Protein AF-A0A2V2EGH8-F1 (afdb_monomer_lite)

Secondary structure (DSSP, 8-state):
----HHHHHHHHHHS--TTHHHHHHHTTS-SSHHHHHHHHHHHHHHT-TT---HHHHHHHHHTTEE---SSSSEEETTS-EEEEEEESSTT--EE-SSPPP--TTEEEEEEEE-SSSEEEEEEEEHHHHTTT--SSEE--HHHHHHHHH-----SSEEEEEEEEHHHHHHS-HHHHHHHHHHHHTTSS-EEEEEE-TTS-EEEEEEEEE-

Sequence (210 aa):
MKTNVVKALIKMVCMSGIKVNEMYNQNGRAQTVNDAVFEYIKDCFCDTIRERSDERRATKISANLENFGVNPLFKIQDGDEVYVNIINSREENVCLAEPVKASDNALYITVSINDIGISGIYIIYGSDYSLYESGTDIKNPKMAIKEITDFNAGGKYEVIALINDEKYSAFHMQNRLEAETLAQMGRGLKLETVTLKNGKTAKLYTADIG

Radius of gyration: 15.89 Å; chains: 1; bounding box: 39×36×41 Å

pLDDT: mean 92.39, std 6.22, range [54.84, 98.38]

Structure (mmCIF, N/CA/C/O backbone):
data_AF-A0A2V2EGH8-F1
#
_entry.id   AF-A0A2V2EGH8-F1
#
loop_
_atom_site.group_PDB
_atom_site.id
_atom_site.type_symbol
_atom_site.label_atom_id
_atom_site.label_alt_id
_atom_site.label_comp_id
_atom_site.label_asym_id
_atom_site.label_entity_id
_atom_site.label_seq_id
_atom_site.pdbx_PDB_ins_code
_atom_site.Cartn_x
_atom_site.Cartn_y
_atom_site.Cartn_z
_atom_site.occupancy
_atom_site.B_iso_or_equiv
_atom_site.auth_seq_id
_atom_site.auth_comp_id
_atom_site.auth_asym_id
_atom_site.auth_atom_id
_atom_site.pdbx_PDB_model_num
ATOM 1 N N . MET A 1 1 ? -7.099 14.820 -7.895 1.00 54.84 1 MET A N 1
ATOM 2 C CA . MET A 1 1 ? -5.812 14.117 -7.696 1.00 54.84 1 MET A CA 1
ATOM 3 C C . MET A 1 1 ? -5.684 13.013 -8.745 1.00 54.84 1 MET A C 1
ATOM 5 O O . MET A 1 1 ? -6.653 12.285 -8.936 1.00 54.84 1 MET A O 1
ATOM 9 N N . LYS A 1 2 ? -4.564 12.930 -9.482 1.00 66.06 2 LYS A N 1
ATOM 10 C CA . LYS A 1 2 ? -4.366 11.939 -10.571 1.00 66.06 2 LYS A CA 1
ATOM 11 C C . LYS A 1 2 ? -4.138 10.511 -10.048 1.00 66.06 2 LYS A C 1
ATOM 13 O O . LYS A 1 2 ? -4.542 9.539 -10.699 1.00 66.06 2 LYS A O 1
ATOM 18 N N . THR A 1 3 ? -3.554 10.402 -8.858 1.00 77.00 3 THR A N 1
ATOM 19 C CA . THR A 1 3 ? -3.455 9.171 -8.074 1.00 77.00 3 THR A CA 1
ATOM 20 C C . THR A 1 3 ? -4.049 9.354 -6.681 1.00 77.00 3 THR A C 1
ATOM 22 O O . THR A 1 3 ? -4.230 10.483 -6.239 1.00 77.00 3 THR A O 1
ATOM 25 N N . ASN A 1 4 ? -4.405 8.255 -6.019 1.00 86.25 4 ASN A N 1
ATOM 26 C CA . ASN A 1 4 ? -4.742 8.185 -4.599 1.00 86.25 4 ASN A CA 1
ATOM 27 C C . ASN A 1 4 ? -4.622 6.737 -4.105 1.00 86.25 4 ASN A C 1
ATOM 29 O O . ASN A 1 4 ? -4.408 5.815 -4.895 1.00 86.25 4 ASN A O 1
ATOM 33 N N . VAL A 1 5 ? -4.813 6.542 -2.801 1.00 94.88 5 VAL A N 1
ATOM 34 C CA . VAL A 1 5 ? -4.692 5.231 -2.150 1.00 94.88 5 VAL A CA 1
ATOM 35 C C . VAL A 1 5 ? -5.655 4.193 -2.731 1.00 94.88 5 VAL A C 1
ATOM 37 O O . VAL A 1 5 ? -5.240 3.068 -2.988 1.00 94.88 5 VAL A O 1
ATOM 40 N N . VAL A 1 6 ? -6.906 4.558 -3.035 1.00 95.19 6 VAL A N 1
ATOM 41 C CA . VAL A 1 6 ? -7.886 3.615 -3.615 1.00 95.19 6 VAL A CA 1
ATOM 42 C C . VAL A 1 6 ? -7.440 3.109 -4.986 1.00 95.19 6 VAL A C 1
ATOM 44 O O . VAL A 1 6 ? -7.528 1.916 -5.267 1.00 95.19 6 VAL A O 1
ATOM 47 N N . LYS A 1 7 ? -6.908 3.991 -5.837 1.00 93.94 7 LYS A N 1
ATOM 48 C CA . LYS A 1 7 ? -6.389 3.591 -7.149 1.00 93.94 7 LYS A CA 1
ATOM 49 C C . LYS A 1 7 ? -5.186 2.658 -7.009 1.00 93.94 7 LYS A C 1
ATOM 51 O O . LYS A 1 7 ? -5.122 1.659 -7.719 1.00 93.94 7 LYS A O 1
ATOM 56 N N . ALA A 1 8 ? -4.274 2.948 -6.081 1.00 96.56 8 ALA A N 1
ATOM 57 C CA . ALA A 1 8 ? -3.136 2.077 -5.797 1.00 96.56 8 ALA A CA 1
ATOM 58 C C . ALA A 1 8 ? -3.585 0.700 -5.277 1.00 96.56 8 ALA A C 1
ATOM 60 O O . ALA A 1 8 ? -3.087 -0.317 -5.754 1.00 96.56 8 ALA A O 1
ATOM 61 N N . LEU A 1 9 ? -4.578 0.654 -4.382 1.00 95.75 9 LEU A N 1
ATOM 62 C CA . LEU A 1 9 ? -5.170 -0.587 -3.874 1.00 95.75 9 LEU A CA 1
ATOM 63 C C . LEU A 1 9 ? -5.748 -1.456 -4.990 1.00 95.75 9 LEU A C 1
ATOM 65 O O . LEU A 1 9 ? -5.442 -2.643 -5.056 1.00 95.75 9 LEU A O 1
ATOM 69 N N . ILE A 1 10 ? -6.523 -0.870 -5.908 1.00 94.38 10 ILE A N 1
ATOM 70 C CA . ILE A 1 10 ? -7.050 -1.599 -7.071 1.00 94.38 10 ILE A CA 1
ATOM 71 C C . ILE A 1 10 ? -5.901 -2.229 -7.870 1.00 94.38 10 ILE A C 1
ATOM 73 O O . ILE A 1 10 ? -5.993 -3.387 -8.273 1.00 94.38 10 ILE A O 1
ATOM 77 N N . LYS A 1 11 ? -4.785 -1.512 -8.064 1.00 95.31 11 LYS A N 1
ATOM 78 C CA . LYS A 1 11 ? -3.611 -2.062 -8.760 1.00 95.31 11 LYS A CA 1
ATOM 79 C C . LYS A 1 11 ? -2.966 -3.204 -7.988 1.00 95.31 11 LYS A C 1
ATOM 81 O O . LYS A 1 11 ? -2.661 -4.216 -8.610 1.00 95.31 11 LYS A O 1
ATOM 86 N N . MET A 1 12 ? -2.830 -3.085 -6.669 1.00 95.81 12 MET A N 1
ATOM 87 C CA . MET A 1 12 ? -2.292 -4.161 -5.832 1.00 95.81 12 MET A CA 1
ATOM 88 C C . MET A 1 12 ? -3.142 -5.431 -5.933 1.00 95.81 12 MET A C 1
ATOM 90 O O . MET A 1 12 ? -2.605 -6.522 -6.091 1.00 95.81 12 MET A O 1
ATOM 94 N N . VAL A 1 13 ? -4.468 -5.289 -5.939 1.00 92.38 13 VAL A N 1
ATOM 95 C CA . VAL A 1 13 ? -5.393 -6.421 -6.093 1.00 92.38 13 VAL A CA 1
ATOM 96 C C . VAL A 1 13 ? -5.333 -7.024 -7.499 1.00 92.38 13 VAL A C 1
ATOM 98 O O . VAL A 1 13 ? -5.244 -8.239 -7.658 1.00 92.38 13 VAL A O 1
ATOM 101 N N . CYS A 1 14 ? -5.376 -6.194 -8.541 1.00 90.81 14 CYS A N 1
ATOM 102 C CA . CYS A 1 14 ? -5.463 -6.673 -9.922 1.00 90.81 14 CYS A CA 1
ATOM 103 C C . CYS A 1 14 ? -4.117 -7.119 -10.518 1.00 90.81 14 CYS A C 1
ATOM 105 O O . CYS A 1 14 ? -4.102 -7.752 -11.576 1.00 90.81 14 CYS A O 1
ATOM 107 N N . MET A 1 15 ? -2.988 -6.756 -9.906 1.00 92.50 15 MET A N 1
ATOM 108 C CA . MET A 1 15 ? -1.646 -6.983 -10.449 1.00 92.50 15 MET A CA 1
ATOM 109 C C . MET A 1 15 ? -0.720 -7.581 -9.388 1.00 92.50 15 MET A C 1
ATOM 111 O O . MET A 1 15 ? 0.215 -6.928 -8.949 1.00 92.50 15 MET A O 1
ATOM 115 N N . SER A 1 16 ? -0.968 -8.838 -9.008 1.00 91.19 16 SER A N 1
ATOM 116 C CA . SER A 1 16 ? -0.279 -9.509 -7.897 1.00 91.19 16 SER A CA 1
ATOM 117 C C . SER A 1 16 ? 1.250 -9.361 -7.916 1.00 91.19 16 SER A C 1
ATOM 119 O O . SER A 1 16 ? 1.902 -9.663 -8.921 1.00 91.19 16 SER A O 1
ATOM 121 N N . GLY A 1 17 ? 1.826 -9.033 -6.759 1.00 91.69 17 GLY A N 1
ATOM 122 C CA . GLY A 1 17 ? 3.272 -8.915 -6.544 1.00 91.69 17 GLY A CA 1
ATOM 123 C C . GLY A 1 17 ? 4.016 -10.229 -6.255 1.00 91.69 17 GLY A C 1
ATOM 124 O O . GLY A 1 17 ? 5.166 -10.179 -5.824 1.00 91.69 17 GLY A O 1
ATOM 125 N N . ILE A 1 18 ? 3.404 -11.401 -6.479 1.00 94.25 18 ILE A N 1
ATOM 126 C CA . ILE A 1 18 ? 3.971 -12.725 -6.125 1.00 94.25 18 ILE A CA 1
ATOM 127 C C . ILE A 1 18 ? 5.382 -12.930 -6.689 1.00 94.25 18 ILE A C 1
ATOM 129 O O . ILE A 1 18 ? 6.232 -13.516 -6.032 1.00 94.25 18 ILE A O 1
ATOM 133 N N . LYS A 1 19 ? 5.633 -12.434 -7.904 1.00 94.12 19 LYS A N 1
ATOM 134 C CA . LYS A 1 19 ? 6.920 -12.543 -8.609 1.00 94.12 19 LYS A CA 1
ATOM 135 C C . LYS A 1 19 ? 7.587 -11.186 -8.820 1.00 94.12 19 LYS A C 1
ATOM 137 O O . LYS A 1 19 ? 8.229 -10.953 -9.845 1.00 94.12 19 LYS A O 1
ATOM 142 N N . VAL A 1 20 ? 7.386 -10.255 -7.885 1.00 95.06 20 VAL A N 1
ATOM 143 C CA . VAL A 1 20 ? 7.871 -8.876 -8.032 1.00 95.06 20 VAL A CA 1
ATOM 144 C C . VAL A 1 20 ? 9.380 -8.830 -8.279 1.00 95.06 20 VAL A C 1
ATOM 146 O O . VAL A 1 20 ? 9.836 -8.084 -9.140 1.00 95.06 20 VAL A O 1
ATOM 149 N N . ASN A 1 21 ? 10.149 -9.687 -7.602 1.00 94.56 21 ASN A N 1
ATOM 150 C CA . ASN A 1 21 ? 11.598 -9.698 -7.732 1.00 94.56 21 ASN A CA 1
ATOM 151 C C . ASN A 1 21 ? 12.023 -10.084 -9.156 1.00 94.56 21 ASN A C 1
ATOM 153 O O . ASN A 1 21 ? 12.805 -9.377 -9.783 1.00 94.56 21 ASN A O 1
ATOM 157 N N . GLU A 1 22 ? 11.449 -11.156 -9.709 1.00 94.06 22 GLU A N 1
ATOM 158 C CA . GLU A 1 22 ? 11.689 -11.576 -11.096 1.00 94.06 22 GLU A CA 1
ATOM 159 C C . GLU A 1 22 ? 11.351 -10.442 -12.084 1.00 94.06 22 GLU A C 1
ATOM 161 O O . GLU A 1 22 ? 12.169 -10.080 -12.930 1.00 94.06 22 GLU A O 1
ATOM 166 N N . MET A 1 23 ? 10.175 -9.825 -11.927 1.00 93.62 23 MET A N 1
ATOM 167 C CA . MET A 1 23 ? 9.670 -8.790 -12.835 1.00 93.62 23 MET A CA 1
ATOM 168 C C . MET A 1 23 ? 10.532 -7.518 -12.855 1.00 93.62 23 MET A C 1
ATOM 170 O O . MET A 1 23 ? 10.743 -6.937 -13.922 1.00 93.62 23 MET A O 1
ATOM 174 N N . TYR A 1 24 ? 11.014 -7.056 -11.699 1.00 94.81 24 TYR A N 1
ATOM 175 C CA . TYR A 1 24 ? 11.806 -5.823 -11.621 1.00 94.81 24 TYR A CA 1
ATOM 176 C C . TYR A 1 24 ? 13.294 -6.048 -11.917 1.00 94.81 24 TYR A C 1
ATOM 178 O O . TYR A 1 24 ? 13.910 -5.169 -12.524 1.00 94.81 24 TYR A O 1
ATOM 186 N N . ASN A 1 25 ? 13.856 -7.223 -11.601 1.00 93.00 25 ASN A N 1
ATOM 187 C CA . ASN A 1 25 ? 15.224 -7.578 -12.006 1.00 93.00 25 ASN A CA 1
ATOM 188 C C . ASN A 1 25 ? 15.360 -7.679 -13.531 1.00 93.00 25 ASN A C 1
ATOM 190 O O . ASN A 1 25 ? 16.302 -7.131 -14.097 1.00 93.00 25 ASN A O 1
ATOM 194 N N . GLN A 1 26 ? 14.403 -8.322 -14.217 1.00 90.44 26 GLN A N 1
ATOM 195 C CA . GLN A 1 26 ? 14.429 -8.468 -15.684 1.00 90.44 26 GLN A CA 1
ATOM 196 C C . GLN A 1 26 ? 14.467 -7.123 -16.425 1.00 90.44 26 GLN A C 1
ATOM 198 O O . GLN A 1 26 ? 15.006 -7.038 -17.525 1.00 90.44 26 GLN A O 1
ATOM 203 N N . ASN A 1 27 ? 13.924 -6.072 -15.809 1.00 87.50 27 ASN A N 1
ATOM 204 C CA . ASN A 1 27 ? 13.904 -4.721 -16.361 1.00 87.50 27 ASN A CA 1
ATOM 205 C C . ASN A 1 27 ? 15.031 -3.828 -15.808 1.00 87.50 27 ASN A C 1
ATOM 207 O O . ASN A 1 27 ? 15.015 -2.626 -16.051 1.00 87.50 27 ASN A O 1
ATOM 211 N N . GLY A 1 28 ? 15.974 -4.379 -15.032 1.00 90.50 28 GLY A N 1
ATOM 212 C CA . GLY A 1 28 ? 17.091 -3.631 -14.442 1.00 90.50 28 GLY A CA 1
ATOM 213 C C . GLY A 1 28 ? 16.686 -2.595 -13.386 1.00 90.50 28 GLY A C 1
ATOM 214 O O . GLY A 1 28 ? 17.451 -1.675 -13.115 1.00 90.50 28 GLY A O 1
ATOM 215 N N . ARG A 1 29 ? 15.485 -2.713 -12.803 1.00 92.06 29 ARG A N 1
ATOM 216 C CA . ARG A 1 29 ? 14.912 -1.726 -11.865 1.00 92.06 29 ARG A CA 1
ATOM 217 C C . ARG A 1 29 ? 15.158 -2.042 -10.393 1.00 92.06 29 ARG A C 1
ATOM 219 O O . ARG A 1 29 ? 15.009 -1.162 -9.557 1.00 92.06 29 ARG A O 1
ATOM 226 N N . ALA A 1 30 ? 15.498 -3.284 -10.083 1.00 94.56 30 ALA A N 1
ATOM 227 C CA . ALA A 1 30 ? 15.795 -3.759 -8.739 1.00 94.56 30 ALA A CA 1
ATOM 228 C C . ALA A 1 30 ? 16.990 -4.713 -8.797 1.00 94.56 30 ALA A C 1
ATOM 230 O O . ALA A 1 30 ? 17.293 -5.234 -9.870 1.00 94.56 30 ALA A O 1
ATOM 231 N N . GLN A 1 31 ? 17.659 -4.906 -7.660 1.00 92.81 31 GLN A N 1
ATOM 232 C CA . GLN A 1 31 ? 18.687 -5.940 -7.469 1.00 92.81 31 GLN A CA 1
ATOM 233 C C . GLN A 1 31 ? 18.285 -6.926 -6.366 1.00 92.81 31 GLN A C 1
ATOM 235 O O . GLN A 1 31 ? 18.688 -8.087 -6.377 1.00 92.81 31 GLN A O 1
ATOM 240 N N . THR A 1 32 ? 17.476 -6.469 -5.407 1.00 94.06 32 THR A N 1
ATOM 241 C CA . THR A 1 32 ? 16.948 -7.281 -4.310 1.00 94.06 32 THR A CA 1
ATOM 242 C C . THR A 1 32 ? 15.418 -7.310 -4.316 1.00 94.06 32 THR A C 1
ATOM 244 O O . THR A 1 32 ? 14.765 -6.452 -4.918 1.00 94.06 32 THR A O 1
ATOM 247 N N . VAL A 1 33 ? 14.829 -8.267 -3.585 1.00 95.06 33 VAL A N 1
ATOM 248 C CA . VAL A 1 33 ? 13.372 -8.326 -3.363 1.00 95.06 33 VAL A CA 1
ATOM 249 C C . VAL A 1 33 ? 12.876 -7.032 -2.709 1.00 95.06 33 VAL A C 1
ATOM 251 O O . VAL A 1 33 ? 11.824 -6.526 -3.089 1.00 95.06 33 VAL A O 1
ATOM 254 N N . ASN A 1 34 ? 13.647 -6.463 -1.777 1.00 95.06 34 ASN A N 1
ATOM 255 C CA . ASN A 1 34 ? 13.274 -5.233 -1.080 1.00 95.06 34 ASN A CA 1
ATOM 256 C C . ASN A 1 34 ? 13.205 -4.036 -2.035 1.00 95.06 34 ASN A C 1
ATOM 258 O O . ASN A 1 34 ? 12.216 -3.303 -2.026 1.00 95.06 34 ASN A O 1
ATOM 262 N N . ASP A 1 35 ? 14.196 -3.886 -2.918 1.00 95.12 35 ASP A N 1
ATOM 263 C CA . ASP A 1 35 ? 14.171 -2.842 -3.951 1.00 95.12 35 ASP A CA 1
ATOM 264 C C . ASP A 1 35 ? 12.953 -3.023 -4.866 1.00 95.12 35 ASP A C 1
ATOM 266 O O . ASP A 1 35 ? 12.222 -2.071 -5.147 1.00 95.12 35 ASP A O 1
ATOM 270 N N . ALA A 1 36 ? 12.686 -4.267 -5.282 1.00 96.81 36 ALA A N 1
ATOM 271 C CA . ALA A 1 36 ? 11.553 -4.600 -6.138 1.00 96.81 36 ALA A CA 1
ATOM 272 C C . ALA A 1 36 ? 10.207 -4.264 -5.477 1.00 96.81 36 ALA A C 1
ATOM 274 O O . ALA A 1 36 ? 9.303 -3.766 -6.148 1.00 96.81 36 ALA A O 1
ATOM 275 N N . VAL A 1 37 ? 10.075 -4.480 -4.164 1.00 97.69 37 VAL A N 1
ATOM 276 C CA . VAL A 1 37 ? 8.896 -4.069 -3.389 1.00 97.69 37 VAL A CA 1
ATOM 277 C C . VAL A 1 37 ? 8.719 -2.554 -3.430 1.00 97.69 37 VAL A C 1
ATOM 279 O O . VAL A 1 37 ? 7.626 -2.087 -3.752 1.00 97.69 37 VAL A O 1
ATOM 282 N N . PHE A 1 38 ? 9.765 -1.773 -3.154 1.00 97.50 38 PHE A N 1
ATOM 283 C CA . PHE A 1 38 ? 9.655 -0.312 -3.174 1.00 97.50 38 PHE A CA 1
ATOM 284 C C . PHE A 1 38 ? 9.286 0.223 -4.563 1.00 97.50 38 PHE A C 1
ATOM 286 O O . PHE A 1 38 ? 8.432 1.107 -4.676 1.00 97.50 38 PHE A O 1
ATOM 293 N N . GLU A 1 39 ? 9.873 -0.326 -5.630 1.00 97.12 39 GLU A N 1
ATOM 294 C CA . GLU A 1 39 ? 9.505 0.034 -7.003 1.00 97.12 39 GLU A CA 1
ATOM 295 C C . GLU A 1 39 ? 8.060 -0.359 -7.343 1.00 97.12 39 GLU A C 1
ATOM 297 O O . GLU A 1 39 ? 7.337 0.441 -7.941 1.00 97.12 39 GLU A O 1
ATOM 302 N N . TYR A 1 40 ? 7.610 -1.538 -6.909 1.00 98.06 40 TYR A N 1
ATOM 303 C CA . TYR A 1 40 ? 6.235 -1.999 -7.101 1.00 98.06 40 TYR A CA 1
ATOM 304 C C . TYR A 1 40 ? 5.211 -1.117 -6.398 1.00 98.06 40 TYR A C 1
ATOM 306 O O . TYR A 1 40 ? 4.206 -0.750 -7.010 1.00 98.06 40 TYR A O 1
ATOM 314 N N . ILE A 1 41 ? 5.463 -0.731 -5.144 1.00 98.25 41 ILE A N 1
ATOM 315 C CA . ILE A 1 41 ? 4.572 0.181 -4.424 1.00 98.25 41 ILE A CA 1
ATOM 316 C C . ILE A 1 41 ? 4.500 1.519 -5.166 1.00 98.25 41 ILE A C 1
ATOM 318 O O . ILE A 1 41 ? 3.398 1.953 -5.503 1.00 98.25 41 ILE A O 1
ATOM 322 N N . LYS A 1 42 ? 5.639 2.131 -5.530 1.00 97.25 42 LYS A N 1
ATOM 323 C CA . LYS A 1 42 ? 5.657 3.372 -6.334 1.00 97.25 42 LYS A CA 1
ATOM 324 C C . LYS A 1 42 ? 4.856 3.227 -7.631 1.00 97.25 42 LYS A C 1
ATOM 326 O O . LYS A 1 42 ? 4.079 4.115 -7.986 1.00 97.25 42 LYS A O 1
ATOM 331 N N . ASP A 1 43 ? 4.997 2.093 -8.309 1.00 97.31 43 ASP A N 1
ATOM 332 C CA . ASP A 1 43 ? 4.319 1.828 -9.573 1.00 97.31 43 ASP A CA 1
ATOM 333 C C . ASP A 1 43 ? 2.815 1.581 -9.437 1.00 97.31 43 ASP A C 1
ATOM 335 O O . ASP A 1 43 ? 2.061 1.949 -10.343 1.00 97.31 43 ASP A O 1
ATOM 339 N N . CYS A 1 44 ? 2.360 1.019 -8.314 1.00 97.62 44 CYS A N 1
ATOM 340 C CA . CYS A 1 44 ? 0.935 0.932 -7.986 1.00 97.62 44 CYS A CA 1
ATOM 341 C C . CYS A 1 44 ? 0.320 2.332 -7.878 1.00 97.62 44 CYS A C 1
ATOM 343 O O . CYS A 1 44 ? -0.757 2.577 -8.423 1.00 97.62 44 CYS A O 1
ATOM 345 N N . PHE A 1 45 ? 1.024 3.269 -7.234 1.00 97.38 45 PHE A N 1
ATOM 346 C CA . PHE A 1 45 ? 0.576 4.658 -7.134 1.00 97.38 45 PHE A CA 1
ATOM 347 C C . PHE A 1 45 ? 0.676 5.415 -8.465 1.00 97.38 45 PHE A C 1
ATOM 349 O O . PHE A 1 45 ? -0.112 6.327 -8.694 1.00 97.38 45 PHE A O 1
ATOM 356 N N . CYS A 1 46 ? 1.579 5.052 -9.374 1.00 96.69 46 CYS A N 1
ATOM 357 C CA . CYS A 1 46 ? 1.798 5.815 -10.612 1.00 96.69 46 CYS A CA 1
ATOM 358 C C . CYS A 1 46 ? 1.186 5.190 -11.874 1.00 96.69 46 CYS A C 1
ATOM 360 O O . CYS A 1 46 ? 1.268 5.789 -12.948 1.00 96.69 46 CYS A O 1
ATOM 362 N N . ASP A 1 47 ? 0.554 4.018 -11.759 1.00 94.75 47 ASP A N 1
ATOM 363 C CA . ASP A 1 47 ? 0.062 3.222 -12.893 1.00 94.75 47 ASP A CA 1
ATOM 364 C C . ASP A 1 47 ? 1.177 2.917 -13.914 1.00 94.75 47 ASP A C 1
ATOM 366 O O . ASP A 1 47 ? 1.062 3.149 -15.125 1.00 94.75 47 ASP A O 1
ATOM 370 N N . THR A 1 48 ? 2.307 2.436 -13.387 1.00 95.88 48 THR A N 1
ATOM 371 C CA . THR A 1 48 ? 3.553 2.213 -14.142 1.00 95.88 48 THR A CA 1
ATOM 372 C C . THR A 1 48 ? 4.108 0.796 -14.047 1.00 95.88 48 THR A C 1
ATOM 374 O O . THR A 1 48 ? 5.149 0.528 -14.638 1.00 95.88 48 THR A O 1
ATOM 377 N N . ILE A 1 49 ? 3.397 -0.149 -13.417 1.00 95.12 49 ILE A N 1
ATOM 378 C CA . ILE A 1 49 ? 3.882 -1.533 -13.217 1.00 95.12 49 ILE A CA 1
ATOM 379 C C . ILE A 1 49 ? 4.270 -2.201 -14.552 1.00 95.12 49 ILE A C 1
ATOM 381 O O . ILE A 1 49 ? 5.242 -2.943 -14.635 1.00 95.12 49 ILE A O 1
ATOM 385 N N . ARG A 1 50 ? 3.518 -1.919 -15.625 1.00 92.94 50 ARG A N 1
ATOM 386 C CA . ARG A 1 50 ? 3.764 -2.439 -16.987 1.00 92.94 50 ARG A CA 1
ATOM 387 C C . ARG A 1 50 ? 4.424 -1.427 -17.928 1.00 92.94 50 ARG A C 1
ATOM 389 O O . ARG A 1 50 ? 4.545 -1.701 -19.121 1.00 92.94 50 ARG A O 1
ATOM 396 N N . GLU A 1 51 ? 4.807 -0.253 -17.432 1.00 95.06 51 GLU A N 1
ATOM 397 C CA . GLU A 1 51 ? 5.460 0.768 -18.250 1.00 95.06 51 GLU A CA 1
ATOM 398 C C . GLU A 1 51 ? 6.870 0.297 -18.612 1.00 95.06 51 GLU A C 1
ATOM 400 O O . GLU A 1 51 ? 7.678 0.017 -17.727 1.00 95.06 51 GLU A O 1
ATOM 405 N N . ARG A 1 52 ? 7.161 0.196 -19.912 1.00 91.25 52 ARG A N 1
ATOM 406 C CA . ARG A 1 52 ? 8.459 -0.284 -20.421 1.00 91.25 52 ARG A CA 1
ATOM 407 C C . ARG A 1 52 ? 9.426 0.850 -20.738 1.00 91.25 52 ARG A C 1
ATOM 409 O O . ARG A 1 52 ? 10.622 0.615 -20.814 1.00 91.25 52 ARG A O 1
ATOM 416 N N . SER A 1 53 ? 8.912 2.061 -20.944 1.00 94.81 53 SER A N 1
ATOM 417 C CA . SER A 1 53 ? 9.743 3.243 -21.153 1.00 94.81 53 SER A CA 1
ATOM 418 C C . SER A 1 53 ? 10.092 3.859 -19.803 1.00 94.81 53 SER A C 1
ATOM 420 O O . SER A 1 53 ? 9.211 4.350 -19.094 1.00 94.81 53 SER A O 1
ATOM 422 N N . ASP A 1 54 ? 11.378 3.864 -19.458 1.00 93.69 54 ASP A N 1
ATOM 423 C CA . ASP A 1 54 ? 11.838 4.463 -18.202 1.00 93.69 54 ASP A CA 1
ATOM 424 C C . ASP A 1 54 ? 11.590 5.975 -18.161 1.00 93.69 54 ASP A C 1
ATOM 426 O O . ASP A 1 54 ? 11.217 6.506 -17.120 1.00 93.69 54 ASP A O 1
ATOM 430 N N . GLU A 1 55 ? 11.664 6.657 -19.306 1.00 96.19 55 GLU A N 1
ATOM 431 C CA . GLU A 1 55 ? 11.313 8.076 -19.434 1.00 96.19 55 GLU A CA 1
ATOM 432 C C . GLU A 1 55 ? 9.833 8.338 -19.106 1.00 96.19 55 GLU A C 1
ATOM 434 O O . GLU A 1 55 ? 9.497 9.214 -18.299 1.00 96.19 55 GLU A O 1
ATOM 439 N N . ARG A 1 56 ? 8.920 7.544 -19.684 1.00 96.75 56 ARG A N 1
ATOM 440 C CA . ARG A 1 56 ? 7.481 7.652 -19.392 1.00 96.75 56 ARG A CA 1
ATOM 441 C C . ARG A 1 56 ? 7.174 7.316 -17.942 1.00 96.75 56 ARG A C 1
ATOM 443 O O . ARG A 1 56 ? 6.338 7.981 -17.326 1.00 96.75 56 ARG A O 1
ATOM 450 N N . ARG A 1 57 ? 7.843 6.299 -17.395 1.00 96.44 57 ARG A N 1
ATOM 451 C CA . ARG A 1 57 ? 7.720 5.924 -15.987 1.00 96.44 57 ARG A CA 1
ATOM 452 C C . ARG A 1 57 ? 8.163 7.074 -15.088 1.00 96.44 57 ARG A C 1
ATOM 454 O O . ARG A 1 57 ? 7.395 7.475 -14.220 1.00 96.44 57 ARG A O 1
ATOM 461 N N . ALA A 1 58 ? 9.341 7.642 -15.339 1.00 96.25 58 ALA A N 1
ATOM 462 C CA . ALA A 1 58 ? 9.875 8.770 -14.582 1.00 96.25 58 ALA A CA 1
ATOM 463 C C . ALA A 1 58 ? 8.936 9.984 -14.633 1.00 96.25 58 ALA A C 1
ATOM 465 O O . ALA A 1 58 ? 8.659 10.578 -13.595 1.00 96.25 58 ALA A O 1
ATOM 466 N N . THR A 1 59 ? 8.368 10.286 -15.805 1.00 96.75 59 THR A N 1
ATOM 467 C CA . THR A 1 59 ? 7.390 11.374 -15.979 1.00 96.75 59 THR A CA 1
ATOM 468 C C . THR A 1 59 ? 6.123 11.148 -15.152 1.00 96.75 59 THR A C 1
ATOM 470 O O . THR A 1 59 ? 5.601 12.073 -14.536 1.00 96.75 59 THR A O 1
ATOM 473 N N . LYS A 1 60 ? 5.598 9.918 -15.117 1.00 96.44 60 LYS A N 1
ATOM 474 C CA . LYS A 1 60 ? 4.419 9.591 -14.302 1.00 96.44 60 LYS A CA 1
ATOM 475 C C . LYS A 1 60 ? 4.736 9.624 -12.810 1.00 96.44 60 LYS A C 1
ATOM 477 O O . LYS A 1 60 ? 3.897 10.091 -12.047 1.00 96.44 60 LYS A O 1
ATOM 482 N N . ILE A 1 61 ? 5.918 9.166 -12.405 1.00 96.12 61 ILE A N 1
ATOM 483 C CA . ILE A 1 61 ? 6.364 9.224 -11.010 1.00 96.12 61 ILE A CA 1
ATOM 484 C C . ILE A 1 61 ? 6.469 10.677 -10.548 1.00 96.12 61 ILE A C 1
ATOM 486 O O . ILE A 1 61 ? 5.830 11.037 -9.565 1.00 96.12 61 ILE A O 1
ATOM 490 N N . SER A 1 62 ? 7.173 11.539 -11.284 1.00 95.12 62 SER A N 1
ATOM 491 C CA . SER A 1 62 ? 7.329 12.953 -10.914 1.00 95.12 62 SER A CA 1
ATOM 492 C C . SER A 1 62 ? 6.034 13.766 -11.009 1.00 95.12 62 SER A C 1
ATOM 494 O O . SER A 1 62 ? 5.922 14.816 -10.386 1.00 95.12 62 SER A O 1
ATOM 496 N N . ALA A 1 63 ? 5.038 13.289 -11.761 1.00 95.00 63 ALA A N 1
ATOM 497 C CA . ALA A 1 63 ? 3.715 13.906 -11.853 1.00 95.00 63 ALA A CA 1
ATOM 498 C C . ALA A 1 63 ? 2.726 13.455 -10.762 1.00 95.00 63 ALA A C 1
ATOM 500 O O . ALA A 1 63 ? 1.572 13.883 -10.796 1.00 95.00 63 ALA A O 1
ATOM 501 N N . ASN A 1 64 ? 3.117 12.534 -9.874 1.00 95.81 64 ASN A N 1
ATOM 502 C CA . ASN A 1 64 ? 2.232 11.980 -8.844 1.00 95.81 64 ASN A CA 1
ATOM 503 C C . ASN A 1 64 ? 2.880 11.900 -7.457 1.00 95.81 64 ASN A C 1
ATOM 505 O O . ASN A 1 64 ? 2.153 11.941 -6.466 1.00 95.81 64 ASN A O 1
ATOM 509 N N . LEU A 1 65 ? 4.204 11.762 -7.379 1.00 97.06 65 LEU A N 1
ATOM 510 C CA . LEU A 1 65 ? 4.956 11.553 -6.146 1.00 97.06 65 LEU A CA 1
ATOM 511 C C . LEU A 1 65 ? 6.020 12.641 -5.963 1.00 97.06 65 LEU A C 1
ATOM 513 O O . LEU A 1 65 ? 6.607 13.133 -6.927 1.00 97.06 65 LEU A O 1
ATOM 517 N N . GLU A 1 66 ? 6.291 12.976 -4.710 1.00 96.31 66 GLU A N 1
ATOM 518 C CA . GLU A 1 66 ? 7.281 13.957 -4.270 1.00 96.31 66 GLU A CA 1
ATOM 519 C C . GLU A 1 66 ? 7.954 13.497 -2.965 1.00 96.31 66 GLU A C 1
ATOM 521 O O . GLU A 1 66 ? 7.559 12.491 -2.378 1.00 96.31 66 GLU A O 1
ATOM 526 N N . ASN A 1 67 ? 8.969 14.233 -2.500 1.00 95.38 67 ASN A N 1
ATOM 527 C CA . ASN A 1 67 ? 9.610 14.037 -1.190 1.00 95.38 67 ASN A CA 1
ATOM 528 C C . ASN A 1 67 ? 10.012 12.577 -0.895 1.00 95.38 67 ASN A C 1
ATOM 530 O O . ASN A 1 67 ? 9.601 11.994 0.107 1.00 95.38 67 ASN A O 1
ATOM 534 N N . PHE A 1 68 ? 10.799 11.977 -1.792 1.00 96.69 68 PHE A N 1
ATOM 535 C CA . PHE A 1 68 ? 11.318 10.619 -1.615 1.00 96.69 68 PHE A CA 1
ATOM 536 C C . PHE A 1 68 ? 12.291 10.540 -0.435 1.00 96.69 68 PHE A C 1
ATOM 538 O O . PHE A 1 68 ? 13.141 11.416 -0.263 1.00 96.69 68 PHE A O 1
ATOM 545 N N . GLY A 1 69 ? 12.201 9.465 0.340 1.00 93.75 69 GLY A N 1
ATOM 546 C CA . GLY A 1 69 ? 13.025 9.246 1.522 1.00 93.75 69 GLY A CA 1
ATOM 547 C C . GLY A 1 69 ? 12.993 7.794 1.982 1.00 93.75 69 GLY A C 1
ATOM 548 O O . GLY A 1 69 ? 12.606 6.899 1.235 1.00 93.75 69 GLY A O 1
ATOM 549 N N . VAL A 1 70 ? 13.432 7.563 3.219 1.00 88.50 70 VAL A N 1
ATOM 550 C CA . VAL A 1 70 ? 13.324 6.248 3.873 1.00 88.50 70 VAL A CA 1
ATOM 551 C C . VAL A 1 70 ? 12.035 6.169 4.695 1.00 88.50 70 VAL A C 1
ATOM 553 O O . VAL A 1 70 ? 11.322 5.178 4.617 1.00 88.50 70 VAL A O 1
ATOM 556 N N . ASN A 1 71 ? 11.715 7.226 5.450 1.00 88.69 71 ASN A N 1
ATOM 557 C CA . ASN A 1 71 ? 10.509 7.347 6.270 1.00 88.69 71 ASN A CA 1
ATOM 558 C C . ASN A 1 71 ? 10.041 8.817 6.286 1.00 88.69 71 ASN A C 1
ATOM 560 O O . ASN A 1 71 ? 10.555 9.597 7.089 1.00 88.69 71 ASN A O 1
ATOM 564 N N . PRO A 1 72 ? 9.091 9.225 5.424 1.00 95.88 72 PRO A N 1
ATOM 565 C CA . PRO A 1 72 ? 8.332 8.405 4.471 1.00 95.88 72 PRO A CA 1
ATOM 566 C C . PRO A 1 72 ? 9.166 7.940 3.265 1.00 95.88 72 PRO A C 1
ATOM 568 O O . PRO A 1 72 ? 10.188 8.544 2.941 1.00 95.88 72 PRO A O 1
ATOM 571 N N . LEU A 1 73 ? 8.707 6.886 2.579 1.00 97.38 73 LEU A N 1
ATOM 572 C CA . LEU A 1 73 ? 9.294 6.422 1.314 1.00 97.38 73 LEU A CA 1
ATOM 573 C C . LEU A 1 73 ? 9.079 7.458 0.201 1.00 97.38 73 LEU A C 1
ATOM 575 O O . LEU A 1 73 ? 9.972 7.734 -0.600 1.00 97.38 73 LEU A O 1
ATOM 579 N N . PHE A 1 74 ? 7.871 8.014 0.145 1.00 98.06 74 PHE A N 1
ATOM 580 C CA . PHE A 1 74 ? 7.486 9.129 -0.714 1.00 98.06 74 PHE A CA 1
ATOM 581 C C . PHE A 1 74 ? 6.231 9.799 -0.153 1.00 98.06 74 PHE A C 1
ATOM 583 O O . PHE A 1 74 ? 5.530 9.241 0.693 1.00 98.06 74 PHE A O 1
ATOM 590 N N . LYS A 1 75 ? 5.903 10.972 -0.683 1.00 97.56 75 LYS A N 1
ATOM 591 C CA . LYS A 1 75 ? 4.623 11.643 -0.482 1.00 97.56 75 LYS A CA 1
ATOM 592 C C . LYS A 1 75 ? 3.859 11.698 -1.805 1.00 97.56 75 LYS A C 1
ATOM 594 O O . LYS A 1 75 ? 4.447 11.910 -2.863 1.00 97.56 75 LYS A O 1
ATOM 599 N N . ILE A 1 76 ? 2.550 11.480 -1.765 1.00 96.44 76 ILE A N 1
ATOM 600 C CA . ILE A 1 76 ? 1.665 11.715 -2.913 1.00 96.44 76 ILE A CA 1
ATOM 601 C C . ILE A 1 76 ? 1.519 13.233 -3.079 1.00 96.44 76 ILE A C 1
ATOM 603 O O . ILE A 1 76 ? 1.291 13.923 -2.088 1.00 96.44 76 ILE A O 1
ATOM 607 N N . GLN A 1 77 ? 1.626 13.762 -4.301 1.00 93.19 77 GLN A N 1
ATOM 608 C CA . GLN A 1 77 ? 1.455 15.201 -4.551 1.00 93.19 77 GLN A CA 1
ATOM 609 C C . GLN A 1 77 ? 0.138 15.711 -3.958 1.00 93.19 77 GLN A C 1
ATOM 611 O O . GLN A 1 77 ? -0.931 15.176 -4.265 1.00 93.19 77 GLN A O 1
ATOM 616 N N . ASP A 1 78 ? 0.245 16.725 -3.095 1.00 87.50 78 ASP A N 1
ATOM 617 C CA . ASP A 1 78 ? -0.861 17.303 -2.319 1.00 87.50 78 ASP A CA 1
ATOM 618 C C . ASP A 1 78 ? -1.662 16.282 -1.482 1.00 87.50 78 ASP A C 1
ATOM 620 O O . ASP A 1 78 ? -2.850 16.472 -1.216 1.00 87.50 78 ASP A O 1
ATOM 624 N N . GLY A 1 79 ? -1.024 15.183 -1.069 1.00 92.00 79 GLY A N 1
ATOM 625 C CA . GLY A 1 79 ? -1.680 14.062 -0.401 1.00 92.00 79 GLY A CA 1
ATOM 626 C C . GLY A 1 79 ? -0.843 13.415 0.701 1.00 92.00 79 GLY A C 1
ATOM 627 O O . GLY A 1 79 ? -0.104 14.081 1.428 1.00 92.00 79 GLY A O 1
ATOM 628 N N . ASP A 1 80 ? -1.017 12.101 0.835 1.00 95.44 80 ASP A N 1
ATOM 629 C CA . ASP A 1 80 ? -0.523 11.316 1.965 1.00 95.44 80 ASP A CA 1
ATOM 630 C C . ASP A 1 80 ? 0.993 11.057 1.899 1.00 95.44 80 ASP A C 1
ATOM 632 O O . ASP A 1 80 ? 1.556 10.796 0.832 1.00 95.44 80 ASP A O 1
ATOM 636 N N . GLU A 1 81 ? 1.644 11.073 3.059 1.00 97.19 81 GLU A N 1
ATOM 637 C CA . GLU A 1 81 ? 2.971 10.505 3.285 1.00 97.19 81 GLU A CA 1
ATOM 638 C C . GLU A 1 81 ? 2.853 8.978 3.362 1.00 97.19 81 GLU A C 1
ATOM 640 O O . GLU A 1 81 ? 2.042 8.454 4.125 1.00 97.19 81 GLU A O 1
ATOM 645 N N . VAL A 1 82 ? 3.657 8.251 2.585 1.00 98.12 82 VAL A N 1
ATOM 646 C CA . VAL A 1 82 ? 3.595 6.787 2.504 1.00 98.12 82 VAL A CA 1
ATOM 647 C C . VAL A 1 82 ? 4.823 6.168 3.158 1.00 98.12 82 VAL A C 1
ATOM 649 O O . VAL A 1 82 ? 5.953 6.349 2.704 1.00 98.12 82 VAL A O 1
ATOM 652 N N . TYR A 1 83 ? 4.586 5.400 4.214 1.00 97.81 83 TYR A N 1
ATOM 653 C CA . TYR A 1 83 ? 5.579 4.644 4.969 1.00 97.81 83 TYR A CA 1
ATOM 654 C C . TYR A 1 83 ? 5.501 3.179 4.553 1.00 97.81 83 TYR A C 1
ATOM 656 O O . TYR A 1 83 ? 4.418 2.597 4.583 1.00 97.81 83 TYR A O 1
ATOM 664 N N . VAL A 1 84 ? 6.625 2.578 4.160 1.00 98.06 84 VAL A N 1
ATOM 665 C CA . VAL A 1 84 ? 6.663 1.179 3.713 1.00 98.06 84 VAL A CA 1
ATOM 666 C C . VAL A 1 84 ? 7.652 0.396 4.560 1.00 98.06 84 VAL A C 1
ATOM 668 O O . VAL A 1 84 ? 8.839 0.704 4.564 1.00 98.06 84 VAL A O 1
ATOM 671 N N . ASN A 1 85 ? 7.164 -0.644 5.229 1.00 97.38 85 ASN A N 1
ATOM 672 C CA . ASN A 1 85 ? 7.981 -1.593 5.977 1.00 97.38 85 ASN A CA 1
ATOM 673 C C . ASN A 1 85 ? 7.904 -2.972 5.325 1.00 97.38 85 ASN A C 1
ATOM 675 O O . ASN A 1 85 ? 6.849 -3.366 4.827 1.00 97.38 85 ASN A O 1
ATOM 679 N N . ILE A 1 86 ? 9.010 -3.710 5.340 1.00 97.50 86 ILE A N 1
ATOM 680 C CA . ILE A 1 86 ? 9.099 -5.049 4.755 1.00 97.50 86 ILE A CA 1
ATOM 681 C C . ILE A 1 86 ? 9.361 -6.050 5.878 1.00 97.50 86 ILE A C 1
ATOM 683 O O . ILE A 1 86 ? 10.262 -5.832 6.683 1.00 97.50 86 ILE A O 1
ATOM 687 N N . ILE A 1 87 ? 8.573 -7.124 5.920 1.00 97.69 87 ILE A N 1
ATOM 688 C CA . ILE A 1 87 ? 8.666 -8.201 6.916 1.00 97.69 87 ILE A CA 1
ATOM 689 C C . ILE A 1 87 ? 8.763 -9.567 6.230 1.00 97.69 87 ILE A C 1
ATOM 691 O O . ILE A 1 87 ? 8.278 -9.747 5.109 1.00 97.69 87 ILE A O 1
ATOM 695 N N . ASN A 1 88 ? 9.351 -10.553 6.904 1.00 95.94 88 ASN A N 1
ATOM 696 C CA . ASN A 1 88 ? 9.582 -11.895 6.349 1.00 95.94 88 ASN A CA 1
ATOM 697 C C . ASN A 1 88 ? 8.525 -12.915 6.795 1.00 95.94 88 ASN A C 1
ATOM 699 O O . ASN A 1 88 ? 8.444 -14.016 6.256 1.00 95.94 88 ASN A O 1
ATOM 703 N N . SER A 1 89 ? 7.687 -12.552 7.767 1.00 93.56 89 SER A N 1
ATOM 704 C CA . SER A 1 89 ? 6.546 -13.350 8.216 1.00 93.56 89 SER A CA 1
ATOM 705 C C . SER A 1 89 ? 5.334 -12.459 8.446 1.00 93.56 89 SER A C 1
ATOM 707 O O . SER A 1 89 ? 5.469 -11.319 8.868 1.00 93.56 89 SER A O 1
ATOM 709 N N . ARG A 1 90 ? 4.126 -12.972 8.198 1.00 93.75 90 ARG A N 1
ATOM 710 C CA . ARG A 1 90 ? 2.876 -12.197 8.328 1.00 93.75 90 ARG A CA 1
ATOM 711 C C . ARG A 1 90 ? 2.548 -11.789 9.767 1.00 93.75 90 ARG A C 1
ATOM 713 O O . ARG A 1 90 ? 1.776 -10.858 9.965 1.00 93.75 90 ARG A O 1
ATOM 720 N N . GLU A 1 91 ? 3.146 -12.468 10.738 1.00 93.44 91 GLU A N 1
ATOM 721 C CA . GLU A 1 91 ? 2.945 -12.239 12.174 1.00 93.44 91 GLU A CA 1
ATOM 722 C C . GLU A 1 91 ? 4.152 -11.533 12.824 1.00 93.44 91 GLU A C 1
ATOM 724 O O . GLU A 1 91 ? 4.285 -11.517 14.043 1.00 93.44 91 GLU A O 1
ATOM 729 N N . GLU A 1 92 ? 5.074 -10.997 12.019 1.00 96.06 92 GLU A N 1
ATOM 730 C CA . GLU A 1 92 ? 6.228 -10.242 12.512 1.00 96.06 92 GLU A CA 1
ATOM 731 C C . GLU A 1 92 ? 5.813 -8.817 12.902 1.00 96.06 92 GLU A C 1
ATOM 733 O O . GLU A 1 92 ? 5.062 -8.163 12.173 1.00 96.06 92 GLU A O 1
ATOM 738 N N . ASN A 1 93 ? 6.326 -8.311 14.022 1.00 97.12 93 ASN A N 1
ATOM 739 C CA . ASN A 1 93 ? 6.209 -6.893 14.351 1.00 97.12 93 ASN A CA 1
ATOM 740 C C . ASN A 1 93 ? 6.940 -6.021 13.322 1.00 97.12 93 ASN A C 1
ATOM 742 O O . ASN A 1 93 ? 7.792 -6.477 12.561 1.00 97.12 93 ASN A O 1
ATOM 746 N N . VAL A 1 94 ? 6.616 -4.734 13.314 1.00 96.56 94 VAL A N 1
ATOM 747 C CA . VAL A 1 94 ? 7.349 -3.728 12.552 1.00 96.56 94 VAL A CA 1
ATOM 748 C C . VAL A 1 94 ? 8.113 -2.841 13.525 1.00 96.56 94 VAL A C 1
ATOM 750 O O . VAL A 1 94 ? 7.538 -2.317 14.476 1.00 96.56 94 VAL A O 1
ATOM 753 N N . CYS A 1 95 ? 9.393 -2.623 13.228 1.00 94.12 95 CYS A N 1
ATOM 754 C CA . CYS A 1 95 ? 10.232 -1.650 13.919 1.00 94.12 95 CYS A CA 1
ATOM 755 C C . CYS A 1 95 ? 10.280 -0.342 13.118 1.00 94.12 95 CYS A C 1
ATOM 757 O O . CYS A 1 95 ? 10.972 -0.247 12.104 1.00 94.12 95 CYS A O 1
ATOM 759 N N . LEU A 1 96 ? 9.546 0.670 13.570 1.00 92.81 96 LEU A N 1
ATOM 760 C CA . LEU A 1 96 ? 9.548 2.007 12.989 1.00 92.81 96 LEU A CA 1
ATOM 761 C C . LEU A 1 96 ? 10.735 2.841 13.488 1.00 92.81 96 LEU A C 1
ATOM 763 O O . LEU A 1 96 ? 11.172 2.713 14.629 1.00 92.81 96 LEU A O 1
ATOM 767 N N . A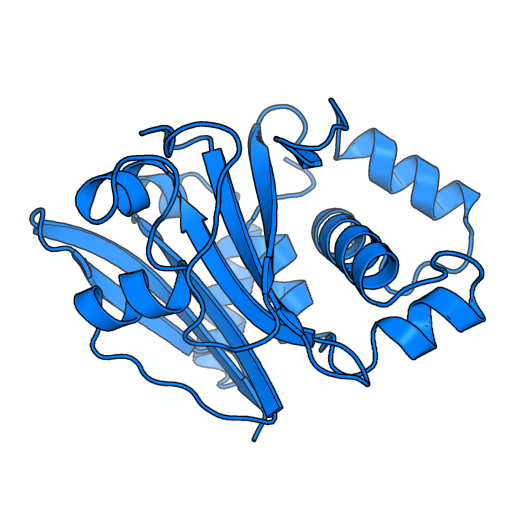LA A 1 97 ? 11.216 3.757 12.644 1.00 90.12 97 ALA A N 1
ATOM 768 C CA . ALA A 1 97 ? 12.258 4.717 13.025 1.00 90.12 97 ALA A CA 1
ATOM 769 C C . ALA A 1 97 ? 11.760 5.768 14.035 1.00 90.12 97 ALA A C 1
ATOM 771 O O . ALA A 1 97 ? 12.527 6.256 14.860 1.00 90.12 97 ALA A O 1
ATOM 772 N N . GLU A 1 98 ? 10.474 6.103 13.969 1.00 92.19 98 GLU A N 1
ATOM 773 C CA . GLU A 1 98 ? 9.783 7.015 14.876 1.00 92.19 98 GLU A CA 1
ATOM 774 C C . GLU A 1 98 ? 8.439 6.394 15.272 1.00 92.19 98 GLU A C 1
ATOM 776 O O . GLU A 1 98 ? 7.902 5.587 14.505 1.00 92.19 98 GLU A O 1
ATOM 781 N N . PRO A 1 99 ? 7.870 6.754 16.435 1.00 94.38 99 PRO A N 1
ATOM 782 C CA . PRO A 1 99 ? 6.545 6.286 16.811 1.00 94.38 99 PRO A CA 1
ATOM 783 C C . PRO A 1 99 ? 5.481 6.570 15.745 1.00 94.38 99 PRO A C 1
ATOM 785 O O . PRO A 1 99 ? 5.569 7.561 15.014 1.00 94.38 99 PRO A O 1
ATOM 788 N N . VAL A 1 100 ? 4.447 5.722 15.687 1.00 93.19 100 VAL A N 1
ATOM 789 C CA . VAL A 1 100 ? 3.299 5.913 14.781 1.00 93.19 100 VAL A CA 1
ATOM 790 C C . VAL A 1 100 ? 2.744 7.330 14.917 1.00 93.19 100 VAL A C 1
ATOM 792 O O . VAL A 1 100 ? 2.384 7.778 16.008 1.00 93.19 100 VAL A O 1
ATOM 795 N N . LYS A 1 101 ? 2.635 8.036 13.791 1.00 93.44 101 LYS A N 1
ATOM 796 C CA . LYS A 1 101 ? 2.038 9.366 13.728 1.00 93.44 101 LYS A CA 1
ATOM 797 C C . LYS A 1 101 ? 0.519 9.227 13.745 1.00 93.44 101 LYS A C 1
ATOM 799 O O . LYS A 1 101 ? -0.049 8.668 12.812 1.00 93.44 101 LYS A O 1
ATOM 804 N N . ALA A 1 102 ? -0.143 9.796 14.749 1.00 92.56 102 ALA A N 1
ATOM 805 C CA . ALA A 1 102 ? -1.602 9.908 14.799 1.00 92.56 102 ALA A CA 1
ATOM 806 C C . ALA A 1 102 ? -2.107 10.938 13.765 1.00 92.56 102 ALA A C 1
ATOM 808 O O . ALA A 1 102 ? -2.442 12.071 14.102 1.00 92.56 102 ALA A O 1
ATOM 809 N N . SER A 1 103 ? -2.075 10.571 12.481 1.00 92.69 103 SER A N 1
ATOM 810 C CA . SER A 1 103 ? -2.340 11.463 11.349 1.00 92.69 103 SER A CA 1
ATOM 811 C C . SER A 1 103 ? -3.148 10.766 10.258 1.00 92.69 103 SER A C 1
ATOM 813 O O . SER A 1 103 ? -2.799 9.669 9.820 1.00 92.69 103 SER A O 1
ATOM 815 N N . ASP A 1 104 ? -4.173 11.455 9.753 1.00 90.75 104 ASP A N 1
ATOM 816 C CA . ASP A 1 104 ? -4.957 11.031 8.584 1.00 90.75 104 ASP A CA 1
ATOM 817 C C . ASP A 1 104 ? -4.196 11.174 7.259 1.00 90.75 104 ASP A C 1
ATOM 819 O O . ASP A 1 104 ? -4.700 10.762 6.218 1.00 90.75 104 ASP A O 1
ATOM 823 N N . ASN A 1 105 ? -2.995 11.758 7.271 1.00 93.81 105 ASN A N 1
ATOM 824 C CA . ASN A 1 105 ? -2.143 11.906 6.088 1.00 93.81 105 ASN A CA 1
ATOM 825 C C . ASN A 1 105 ? -0.898 11.010 6.140 1.00 93.81 105 ASN A C 1
ATOM 827 O O . ASN A 1 105 ? -0.063 11.103 5.249 1.00 93.81 105 ASN A O 1
ATOM 831 N N . ALA A 1 106 ? -0.755 10.159 7.161 1.00 96.19 106 ALA A N 1
ATOM 832 C CA . ALA A 1 106 ? 0.316 9.169 7.242 1.00 96.19 106 ALA A CA 1
ATOM 833 C C . ALA A 1 106 ? -0.251 7.781 6.920 1.00 96.19 106 ALA A C 1
ATOM 835 O O . ALA A 1 106 ? -1.031 7.228 7.695 1.00 96.19 106 ALA A O 1
ATOM 836 N N . LEU A 1 107 ? 0.127 7.223 5.772 1.00 97.44 107 LEU A N 1
ATOM 837 C CA . LEU A 1 107 ? -0.271 5.892 5.330 1.00 97.44 107 LEU A CA 1
ATOM 838 C C . LEU A 1 107 ? 0.835 4.890 5.655 1.00 97.44 107 LEU A C 1
ATOM 840 O O . LEU A 1 107 ? 1.936 4.984 5.112 1.00 97.44 107 LEU A O 1
ATOM 844 N N . TYR A 1 108 ? 0.531 3.905 6.492 1.00 97.81 108 TYR A N 1
ATOM 845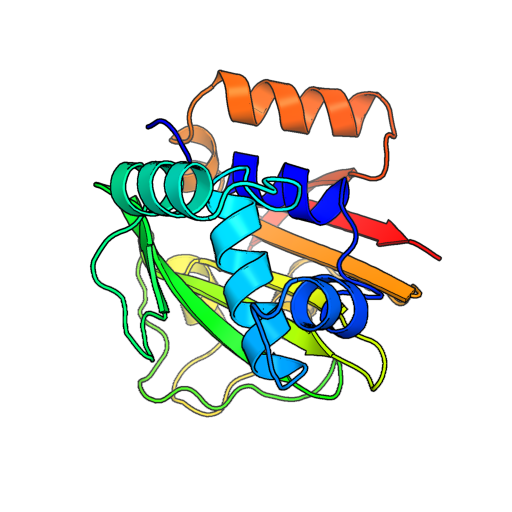 C CA . TYR A 1 108 ? 1.450 2.825 6.827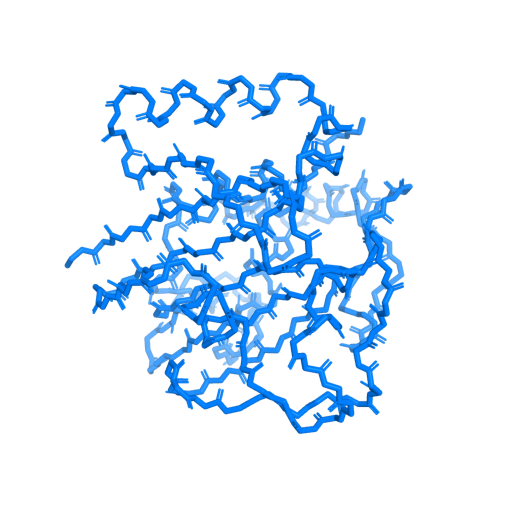 1.00 97.81 108 TYR A CA 1
ATOM 846 C C . TYR A 1 108 ? 1.128 1.600 5.982 1.00 97.81 108 TYR A C 1
ATOM 848 O O . TYR A 1 108 ? 0.022 1.067 6.037 1.00 97.81 108 TYR A O 1
ATOM 856 N N . ILE A 1 109 ? 2.110 1.164 5.198 1.00 98.31 109 ILE A N 1
ATOM 857 C CA . ILE A 1 109 ? 2.068 -0.046 4.386 1.00 98.31 109 ILE A CA 1
ATOM 858 C C . ILE A 1 109 ? 3.101 -1.018 4.946 1.00 98.31 109 ILE A C 1
ATOM 860 O O . ILE A 1 109 ? 4.287 -0.702 5.029 1.00 98.31 109 ILE A O 1
ATOM 864 N N . THR A 1 110 ? 2.670 -2.230 5.263 1.00 98.38 110 THR A N 1
ATOM 865 C CA . THR A 1 110 ? 3.581 -3.336 5.545 1.00 98.38 110 THR A CA 1
ATOM 866 C C . THR A 1 110 ? 3.462 -4.389 4.465 1.00 98.38 110 THR A C 1
ATOM 868 O O . THR A 1 110 ? 2.366 -4.830 4.127 1.00 98.38 110 THR A O 1
ATOM 871 N N . VAL A 1 111 ? 4.605 -4.794 3.925 1.00 98.31 111 VAL A N 1
ATOM 872 C CA . VAL A 1 111 ? 4.710 -5.789 2.865 1.00 98.31 111 VAL A CA 1
ATOM 873 C C . VAL A 1 111 ? 5.384 -7.029 3.433 1.00 98.31 111 VAL A C 1
ATOM 875 O O . VAL A 1 111 ? 6.542 -6.982 3.835 1.00 98.31 111 VAL A O 1
ATOM 878 N N . SER A 1 112 ? 4.662 -8.147 3.461 1.00 97.44 112 SER A N 1
ATOM 879 C CA . SER A 1 112 ? 5.247 -9.446 3.784 1.00 97.44 112 SER A CA 1
ATOM 880 C C . SER A 1 112 ? 5.801 -10.086 2.519 1.00 97.44 112 SER A C 1
ATOM 882 O O . SER A 1 112 ? 5.095 -10.180 1.509 1.00 97.44 112 SER A O 1
ATOM 884 N N . ILE A 1 113 ? 7.049 -10.541 2.573 1.00 96.94 113 ILE A N 1
ATOM 885 C CA . ILE A 1 113 ? 7.747 -11.163 1.444 1.00 96.94 113 ILE A CA 1
ATOM 886 C C . ILE A 1 113 ? 8.111 -12.622 1.719 1.00 96.94 113 ILE A C 1
ATOM 888 O O . ILE A 1 113 ? 8.073 -13.097 2.850 1.00 96.94 113 ILE A O 1
ATOM 892 N N . ASN A 1 114 ? 8.445 -13.327 0.645 1.00 91.06 114 ASN A N 1
ATOM 893 C CA . ASN A 1 114 ? 9.148 -14.605 0.635 1.00 91.06 114 ASN A CA 1
ATOM 894 C C . ASN A 1 114 ? 10.259 -14.550 -0.434 1.00 91.06 114 ASN A C 1
ATOM 896 O O . ASN A 1 114 ? 10.484 -13.505 -1.045 1.00 91.06 114 ASN A O 1
ATOM 900 N N . ASP A 1 115 ? 10.914 -15.678 -0.706 1.00 80.62 115 ASP A N 1
ATOM 901 C CA . ASP A 1 115 ? 12.040 -15.752 -1.651 1.00 80.62 115 ASP A CA 1
ATOM 902 C C . ASP A 1 115 ? 11.702 -15.304 -3.088 1.00 80.62 115 ASP A C 1
ATOM 904 O O . ASP A 1 115 ? 12.587 -14.909 -3.849 1.00 80.62 115 ASP A O 1
ATOM 908 N N . ILE A 1 116 ? 10.427 -15.374 -3.490 1.00 81.62 116 ILE A N 1
ATOM 909 C CA . ILE A 1 116 ? 9.986 -15.130 -4.873 1.00 81.62 116 ILE A CA 1
ATOM 910 C C . ILE A 1 116 ? 9.408 -13.712 -5.033 1.00 81.62 116 ILE A C 1
ATOM 912 O O . ILE A 1 116 ? 9.547 -13.091 -6.096 1.00 81.62 116 ILE A O 1
ATOM 916 N N . GLY A 1 117 ? 8.792 -13.166 -3.983 1.00 93.94 117 GLY A N 1
ATOM 917 C CA . GLY A 1 117 ? 8.217 -11.828 -4.010 1.00 93.94 117 GLY A CA 1
ATOM 918 C C . GLY A 1 117 ? 7.260 -11.550 -2.859 1.00 93.94 117 GLY A C 1
ATOM 919 O O . GLY A 1 117 ? 7.504 -11.931 -1.718 1.00 93.94 117 GLY A O 1
ATOM 920 N N . ILE A 1 118 ? 6.175 -10.834 -3.152 1.00 97.19 118 ILE A N 1
ATOM 921 C CA . ILE A 1 118 ? 5.218 -10.379 -2.140 1.00 97.19 118 ILE A CA 1
ATOM 922 C C . ILE A 1 118 ? 4.232 -11.499 -1.821 1.00 97.19 118 ILE A C 1
ATOM 924 O O . ILE A 1 118 ? 3.573 -12.022 -2.718 1.00 97.19 118 ILE A O 1
ATOM 928 N N . SER A 1 119 ? 4.087 -11.803 -0.534 1.00 95.31 119 SER A N 1
ATOM 929 C CA . SER A 1 119 ? 3.061 -12.703 -0.010 1.00 95.31 119 SER A CA 1
ATOM 930 C C . SER A 1 119 ? 1.874 -11.952 0.604 1.00 95.31 119 SER A C 1
ATOM 932 O O . SER A 1 119 ? 0.787 -12.519 0.681 1.00 95.31 119 SER A O 1
ATOM 934 N N . GLY A 1 120 ? 2.049 -10.695 1.028 1.00 96.62 120 GLY A N 1
ATOM 935 C CA . GLY A 1 120 ? 0.967 -9.890 1.594 1.00 96.62 120 GLY A CA 1
ATOM 936 C C . GLY A 1 120 ? 1.256 -8.389 1.616 1.00 96.62 120 GLY A C 1
ATOM 937 O O . GLY A 1 120 ? 2.413 -7.987 1.733 1.00 96.62 120 GLY A O 1
ATOM 938 N N . ILE A 1 121 ? 0.212 -7.565 1.505 1.00 98.00 121 ILE A N 1
ATOM 939 C CA . ILE A 1 121 ? 0.272 -6.101 1.640 1.00 98.00 121 ILE A CA 1
ATOM 940 C C . ILE A 1 121 ? -0.812 -5.651 2.614 1.00 98.00 121 ILE A C 1
ATOM 942 O O . ILE A 1 121 ? -1.989 -5.941 2.410 1.00 98.00 121 ILE A O 1
ATOM 946 N N . TYR A 1 122 ? -0.421 -4.910 3.645 1.00 97.62 122 TYR A N 1
ATOM 947 C CA . TYR A 1 122 ? -1.297 -4.507 4.741 1.00 97.62 122 TYR A CA 1
ATOM 948 C C . TYR A 1 122 ? -1.235 -3.001 4.932 1.00 97.62 122 TYR A C 1
ATOM 950 O O . TYR A 1 122 ? -0.141 -2.460 5.083 1.00 97.62 122 TYR A O 1
ATOM 958 N N . ILE A 1 123 ? -2.381 -2.325 4.907 1.00 97.69 123 ILE A N 1
ATOM 959 C CA . ILE A 1 123 ? -2.435 -0.862 4.857 1.00 97.69 123 ILE A CA 1
ATOM 960 C C . ILE A 1 123 ? -3.370 -0.305 5.927 1.00 97.69 123 ILE A C 1
ATOM 962 O O . ILE A 1 123 ? -4.516 -0.736 6.050 1.00 97.69 123 ILE A O 1
ATOM 966 N N . ILE A 1 124 ? -2.894 0.696 6.663 1.00 95.75 124 ILE A N 1
ATOM 967 C CA . ILE A 1 124 ? -3.680 1.423 7.662 1.00 95.75 124 ILE A CA 1
ATOM 968 C C . ILE A 1 124 ? -3.217 2.883 7.745 1.00 95.75 124 ILE A C 1
ATOM 970 O O . ILE A 1 124 ? -2.038 3.187 7.551 1.00 95.75 124 ILE A O 1
ATOM 974 N N . TYR A 1 125 ? -4.140 3.801 8.022 1.00 95.62 125 TYR A N 1
ATOM 975 C CA . TYR A 1 125 ? -3.796 5.195 8.307 1.00 95.62 125 TYR A CA 1
ATOM 976 C C . TYR A 1 125 ? -3.323 5.365 9.748 1.00 95.62 125 TYR A C 1
ATOM 978 O O . TYR A 1 125 ? -3.809 4.693 10.653 1.00 95.62 125 TYR A O 1
ATOM 986 N N . GLY A 1 126 ? -2.390 6.286 9.976 1.00 94.19 126 GLY A N 1
ATOM 987 C CA . GLY A 1 126 ? -1.795 6.532 11.287 1.00 94.19 126 GLY A CA 1
ATOM 988 C C . GLY A 1 126 ? -2.804 6.966 12.354 1.00 94.19 126 GLY A C 1
ATOM 989 O O . GLY A 1 126 ? -2.685 6.566 13.512 1.00 94.19 126 GLY A O 1
ATOM 990 N N . SER A 1 127 ? -3.834 7.725 11.974 1.00 91.31 127 SER A N 1
ATOM 991 C CA . SER A 1 127 ? -4.954 8.100 12.851 1.00 91.31 127 SER A CA 1
ATOM 992 C C . SER A 1 127 ? -5.698 6.893 13.424 1.00 91.31 127 SER A C 1
ATOM 994 O O . SER A 1 127 ? -6.029 6.898 14.604 1.00 91.31 127 SER A O 1
ATOM 996 N N . ASP A 1 128 ? -5.904 5.849 12.622 1.00 90.94 128 ASP A N 1
ATOM 997 C CA . ASP A 1 128 ? -6.527 4.604 13.068 1.00 90.94 128 ASP A CA 1
ATOM 998 C C . ASP A 1 128 ? -5.505 3.678 13.740 1.00 90.94 128 ASP A C 1
ATOM 1000 O O . ASP A 1 128 ? -5.800 3.067 14.761 1.00 90.94 128 ASP A O 1
ATOM 1004 N N . TYR A 1 129 ? -4.283 3.599 13.212 1.00 92.88 129 TYR A N 1
ATOM 1005 C CA . TYR A 1 129 ? -3.236 2.705 13.710 1.00 92.88 129 TYR A CA 1
ATOM 1006 C C . TYR A 1 129 ? -2.791 3.055 15.135 1.00 92.88 129 TYR A C 1
ATOM 1008 O O . TYR A 1 129 ? -2.650 2.173 15.982 1.00 92.88 129 TYR A O 1
ATOM 1016 N N . SER A 1 130 ? -2.656 4.354 15.419 1.00 91.75 130 SER A N 1
ATOM 1017 C CA . SER A 1 130 ? -2.260 4.880 16.735 1.00 91.75 130 SER A CA 1
ATOM 1018 C C . SER A 1 130 ? -3.289 4.637 17.846 1.00 91.75 130 SER A C 1
ATOM 1020 O O . SER A 1 130 ? -2.977 4.817 19.021 1.00 91.75 130 SER A O 1
ATOM 1022 N N . LEU A 1 131 ? -4.508 4.197 17.507 1.00 86.75 131 LEU A N 1
ATOM 1023 C CA . LEU A 1 131 ? -5.506 3.774 18.495 1.00 86.75 131 LEU A CA 1
ATOM 1024 C C . LEU A 1 131 ? -5.184 2.406 19.109 1.00 86.75 131 LEU A C 1
ATOM 1026 O O . LEU A 1 131 ? -5.723 2.076 20.166 1.00 86.75 131 LEU A O 1
ATOM 1030 N N . TYR A 1 132 ? -4.358 1.602 18.436 1.00 85.44 132 TYR A N 1
ATOM 1031 C CA . TYR A 1 132 ? -4.074 0.214 18.810 1.00 85.44 132 TYR A CA 1
ATOM 1032 C C . TYR A 1 132 ? -2.606 -0.003 19.148 1.00 85.44 132 TYR A C 1
ATOM 1034 O O . TYR A 1 132 ? -2.291 -0.816 20.012 1.00 85.44 132 TYR A O 1
ATOM 1042 N N . GLU A 1 133 ? -1.721 0.739 18.491 1.00 91.12 133 GLU A N 1
ATOM 1043 C CA . GLU A 1 133 ? -0.283 0.575 18.615 1.00 91.12 133 GLU A CA 1
ATOM 1044 C C . GLU A 1 133 ? 0.383 1.906 18.978 1.00 91.12 133 GLU A C 1
ATOM 1046 O O . GLU A 1 133 ? -0.016 2.977 18.521 1.00 91.12 133 GLU A O 1
ATOM 1051 N N . SER A 1 134 ? 1.419 1.843 19.815 1.00 89.00 134 SER A N 1
ATOM 1052 C CA . SER A 1 134 ? 2.177 3.020 20.246 1.00 89.00 134 SER A CA 1
ATOM 1053 C C . SER A 1 134 ? 3.656 2.677 20.396 1.00 89.00 134 SER A C 1
ATOM 1055 O O . SER A 1 134 ? 4.003 1.547 20.730 1.00 89.00 134 SER A O 1
ATOM 1057 N N . GLY A 1 135 ? 4.531 3.656 20.166 1.00 91.44 135 GLY A N 1
ATOM 1058 C CA . GLY A 1 135 ? 5.976 3.434 20.159 1.00 91.44 135 GLY A CA 1
ATOM 1059 C C . GLY A 1 135 ? 6.495 2.941 18.809 1.00 91.44 135 GLY A C 1
ATOM 1060 O O . GLY A 1 135 ? 5.864 3.161 17.775 1.00 91.44 135 GLY A O 1
ATOM 1061 N N . THR A 1 136 ? 7.690 2.352 18.826 1.00 92.81 136 THR A N 1
ATOM 1062 C CA . THR A 1 136 ? 8.463 2.008 17.622 1.00 92.81 136 THR A CA 1
ATOM 1063 C C . THR A 1 136 ? 8.480 0.520 17.297 1.00 92.81 136 THR A C 1
ATOM 1065 O O . THR A 1 136 ? 8.626 0.190 16.132 1.00 92.81 136 THR A O 1
ATOM 1068 N N . ASP A 1 137 ? 8.342 -0.370 18.281 1.00 96.06 137 ASP A N 1
ATOM 1069 C CA . ASP A 1 137 ? 8.162 -1.813 18.064 1.00 96.06 137 ASP A CA 1
ATOM 1070 C C . ASP A 1 137 ? 6.683 -2.131 18.268 1.00 96.06 137 ASP A C 1
ATOM 1072 O O . ASP A 1 137 ? 6.173 -2.057 19.388 1.00 96.06 137 ASP A O 1
ATOM 1076 N N . ILE A 1 138 ? 5.988 -2.371 17.162 1.00 95.38 138 ILE A N 1
ATOM 1077 C CA . ILE A 1 138 ? 4.529 -2.439 17.123 1.00 95.38 138 ILE A CA 1
ATOM 1078 C C . ILE A 1 138 ? 4.063 -3.622 16.291 1.00 95.38 138 ILE A C 1
ATOM 1080 O O . ILE A 1 138 ? 4.750 -4.070 15.366 1.00 95.38 138 ILE A O 1
ATOM 1084 N N . LYS A 1 139 ? 2.843 -4.091 16.555 1.00 96.31 139 LYS A N 1
ATOM 1085 C CA . LYS A 1 139 ? 2.214 -5.078 15.673 1.00 96.31 139 LYS A CA 1
ATOM 1086 C C . LYS A 1 139 ? 2.068 -4.497 14.283 1.00 96.31 139 LYS A C 1
ATOM 1088 O O . LYS A 1 139 ? 1.652 -3.350 14.132 1.00 96.31 139 LYS A O 1
ATOM 1093 N N . ASN A 1 140 ? 2.338 -5.295 13.258 1.00 96.38 140 ASN A N 1
ATOM 1094 C CA . ASN A 1 140 ? 2.138 -4.849 11.887 1.00 96.38 140 ASN A CA 1
ATOM 1095 C C . ASN A 1 140 ? 0.636 -4.588 11.581 1.00 96.38 140 ASN A C 1
ATOM 1097 O O . ASN A 1 140 ? -0.245 -5.085 12.294 1.00 96.38 140 ASN A O 1
ATOM 1101 N N . PRO A 1 141 ? 0.306 -3.860 10.497 1.00 96.00 141 PRO A N 1
ATOM 1102 C CA . PRO A 1 141 ? -1.072 -3.554 10.129 1.00 96.00 141 PRO A CA 1
ATOM 1103 C C . PRO A 1 141 ? -1.984 -4.776 9.946 1.00 96.00 141 PRO A C 1
ATOM 1105 O O . PRO A 1 141 ? -3.159 -4.674 10.277 1.00 96.00 141 PRO A O 1
ATOM 1108 N N . LYS A 1 142 ? -1.497 -5.941 9.483 1.00 95.12 142 LYS A N 1
ATOM 1109 C CA . LYS A 1 142 ? -2.320 -7.168 9.420 1.00 95.12 142 LYS A CA 1
ATOM 1110 C C . LYS A 1 142 ? -2.802 -7.555 10.809 1.00 95.12 142 LYS A C 1
ATOM 1112 O O . LYS A 1 142 ? -3.995 -7.767 11.009 1.00 95.12 142 LYS A O 1
ATOM 1117 N N . MET A 1 143 ? -1.869 -7.655 11.750 1.00 94.56 143 MET A N 1
ATOM 1118 C CA . MET A 1 143 ? -2.157 -8.061 13.123 1.00 94.56 143 MET A CA 1
ATOM 1119 C C . MET A 1 143 ? -3.090 -7.052 13.805 1.00 94.56 143 MET A C 1
ATOM 1121 O O . MET A 1 143 ? -4.068 -7.458 14.429 1.00 94.56 143 MET A O 1
ATOM 1125 N N . ALA A 1 144 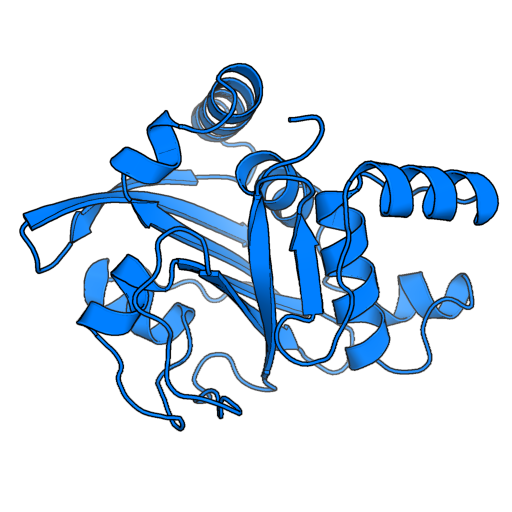? -2.852 -5.751 13.611 1.00 92.06 144 ALA A N 1
ATOM 1126 C CA . ALA A 1 144 ? -3.729 -4.701 14.127 1.00 92.06 144 ALA A CA 1
ATOM 1127 C C . ALA A 1 144 ? -5.149 -4.787 13.531 1.00 92.06 144 ALA A C 1
ATOM 1129 O O . ALA A 1 144 ? -6.129 -4.765 14.269 1.00 92.06 144 ALA A O 1
ATOM 1130 N N . ILE A 1 145 ? -5.285 -4.954 12.210 1.00 91.69 145 ILE A N 1
ATOM 1131 C CA . ILE A 1 145 ? -6.592 -5.068 11.536 1.00 91.69 145 ILE A CA 1
ATOM 1132 C C . ILE A 1 145 ? -7.335 -6.342 11.955 1.00 91.69 145 ILE A C 1
ATOM 1134 O O . ILE A 1 145 ? -8.555 -6.312 12.134 1.00 91.69 145 ILE A O 1
ATOM 1138 N N . LYS A 1 146 ? -6.621 -7.454 12.151 1.00 90.06 146 LYS A N 1
ATOM 1139 C CA . LYS A 1 146 ? -7.201 -8.711 12.636 1.00 90.06 146 LYS A CA 1
ATOM 1140 C C . LYS A 1 146 ? -7.860 -8.539 14.004 1.00 90.06 146 LYS A C 1
ATOM 1142 O O . LYS A 1 146 ? -8.969 -9.018 14.189 1.00 90.06 146 LYS A O 1
ATOM 1147 N N . GLU A 1 147 ? -7.247 -7.800 14.929 1.00 84.81 147 GLU A N 1
ATOM 1148 C CA . GLU A 1 147 ? -7.853 -7.507 16.241 1.00 84.81 147 GLU A CA 1
ATOM 1149 C C . GLU A 1 147 ? -9.096 -6.606 16.174 1.00 84.81 147 GLU A C 1
ATOM 1151 O O . GLU A 1 147 ? -9.852 -6.521 17.143 1.00 84.81 147 GLU A O 1
ATOM 1156 N N . ILE A 1 148 ? -9.282 -5.889 15.065 1.00 78.25 148 ILE A N 1
ATOM 1157 C CA . ILE A 1 148 ? -10.412 -4.978 14.851 1.00 78.25 148 ILE A CA 1
ATOM 1158 C C . ILE A 1 148 ? -11.576 -5.704 14.180 1.00 78.25 148 ILE A C 1
ATOM 1160 O O . ILE A 1 148 ? -12.733 -5.406 14.461 1.00 78.25 148 ILE A O 1
ATOM 1164 N N . THR A 1 149 ? -11.268 -6.609 13.254 1.00 77.19 149 THR A N 1
ATOM 1165 C CA . THR A 1 149 ? -12.236 -7.118 12.272 1.00 77.19 149 THR A CA 1
ATOM 1166 C C . THR A 1 149 ? -12.446 -8.626 12.330 1.00 77.19 149 THR A C 1
ATOM 1168 O O . THR A 1 149 ? -13.294 -9.133 11.604 1.00 77.19 149 THR A O 1
ATOM 1171 N N . ASP A 1 150 ? -11.647 -9.351 13.121 1.00 70.56 150 ASP A N 1
ATOM 1172 C CA . ASP A 1 150 ? -11.534 -10.818 13.120 1.00 70.56 150 ASP A CA 1
ATOM 1173 C C . ASP A 1 150 ? -11.180 -11.426 11.744 1.00 70.56 150 ASP A C 1
ATOM 1175 O O . ASP A 1 150 ? -11.179 -12.649 11.568 1.00 70.56 150 ASP A O 1
ATOM 1179 N N . PHE A 1 151 ? -10.828 -10.595 10.754 1.00 74.75 151 PHE A N 1
ATOM 1180 C CA . PHE A 1 151 ? -10.458 -11.053 9.424 1.00 74.75 151 PHE A CA 1
ATOM 1181 C C . PHE A 1 151 ? -9.116 -11.784 9.456 1.00 74.75 151 PHE A C 1
ATOM 1183 O O . PHE A 1 151 ? -8.115 -11.287 9.979 1.00 74.75 151 PHE A O 1
ATOM 1190 N N . ASN A 1 152 ? -9.079 -12.961 8.835 1.00 73.31 152 ASN A N 1
ATOM 1191 C CA . ASN A 1 152 ? -7.867 -13.747 8.688 1.00 73.31 152 ASN A CA 1
ATOM 1192 C C . ASN A 1 152 ? -7.765 -14.281 7.256 1.00 73.31 152 ASN A C 1
ATOM 1194 O O . ASN A 1 152 ? -8.574 -15.111 6.843 1.00 73.31 152 ASN A O 1
ATOM 1198 N N . ALA A 1 153 ? -6.761 -13.807 6.520 1.00 78.62 153 ALA A N 1
ATOM 1199 C CA . ALA A 1 153 ? -6.370 -14.342 5.221 1.00 78.62 153 ALA A CA 1
ATOM 1200 C C . ALA A 1 153 ? -5.034 -15.083 5.324 1.00 78.62 153 ALA A C 1
ATOM 1202 O O . ALA A 1 153 ? -4.221 -14.851 6.234 1.00 78.62 153 ALA A O 1
ATOM 1203 N N . GLY A 1 154 ? -4.857 -16.021 4.396 1.00 79.75 154 GLY A N 1
ATOM 1204 C CA . GLY A 1 154 ? -3.747 -16.963 4.399 1.00 79.75 154 GLY A CA 1
ATOM 1205 C C . GLY A 1 154 ? -3.299 -17.429 3.016 1.00 79.75 154 GLY A C 1
ATOM 1206 O O . GLY A 1 154 ? -2.391 -18.256 2.955 1.00 79.75 154 GLY A O 1
ATOM 1207 N N . GLY A 1 155 ? -3.887 -16.941 1.917 1.00 86.25 155 GLY A N 1
ATOM 1208 C CA . GLY A 1 155 ? -3.529 -17.395 0.570 1.00 86.25 155 GLY A CA 1
ATOM 1209 C C . GLY A 1 155 ? -2.125 -16.976 0.141 1.00 86.25 155 GLY A C 1
ATOM 1210 O O . GLY A 1 155 ? -1.370 -16.371 0.901 1.00 86.25 155 GLY A O 1
ATOM 1211 N N . LYS A 1 156 ? -1.733 -17.318 -1.088 1.00 89.75 156 LYS A N 1
ATOM 1212 C CA . LYS A 1 156 ? -0.387 -17.054 -1.634 1.00 89.75 156 LYS A CA 1
ATOM 1213 C C . LYS A 1 156 ? -0.086 -15.563 -1.791 1.00 89.75 156 LYS A C 1
ATOM 1215 O O . LYS A 1 156 ? 1.080 -15.176 -1.744 1.00 89.75 156 LYS A O 1
ATOM 1220 N N . TYR A 1 157 ? -1.122 -14.752 -1.987 1.00 93.12 157 TYR A N 1
ATOM 1221 C CA . TYR A 1 157 ? -1.038 -13.299 -2.069 1.00 93.12 157 TYR A CA 1
ATOM 1222 C C . TYR A 1 157 ? -2.296 -12.678 -1.487 1.00 93.12 157 TYR A C 1
ATOM 1224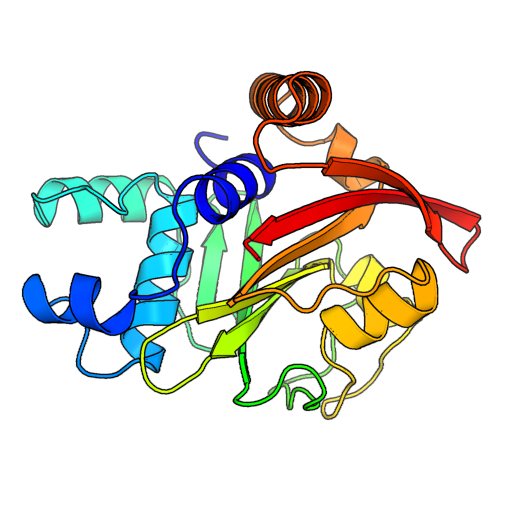 O O . TYR A 1 157 ? -3.392 -12.952 -1.973 1.00 93.12 157 TYR A O 1
ATOM 1232 N N . GLU A 1 158 ? -2.126 -11.812 -0.494 1.00 94.25 158 GLU A N 1
ATOM 1233 C CA . GLU A 1 158 ? -3.233 -11.093 0.128 1.00 94.25 158 GLU A CA 1
ATOM 1234 C C . GLU A 1 158 ? -2.999 -9.580 0.146 1.00 94.25 158 GLU A C 1
ATOM 1236 O O . GLU A 1 158 ? -1.873 -9.099 0.279 1.00 94.25 158 GLU A O 1
ATOM 1241 N N . VAL A 1 159 ? -4.077 -8.813 0.017 1.00 95.56 159 VAL A N 1
ATOM 1242 C CA . VAL A 1 159 ? -4.078 -7.362 0.215 1.00 95.56 159 VAL A CA 1
ATOM 1243 C C . VAL A 1 159 ? -5.167 -7.048 1.222 1.00 95.56 159 VAL A C 1
ATOM 1245 O O . VAL A 1 159 ? -6.323 -7.405 1.002 1.00 95.56 159 VAL A O 1
ATOM 1248 N N . ILE A 1 160 ? -4.802 -6.389 2.318 1.00 95.56 160 ILE A N 1
ATOM 1249 C CA . ILE A 1 160 ? -5.722 -5.975 3.376 1.00 95.56 160 ILE A CA 1
ATOM 1250 C C . ILE A 1 160 ? -5.518 -4.485 3.612 1.00 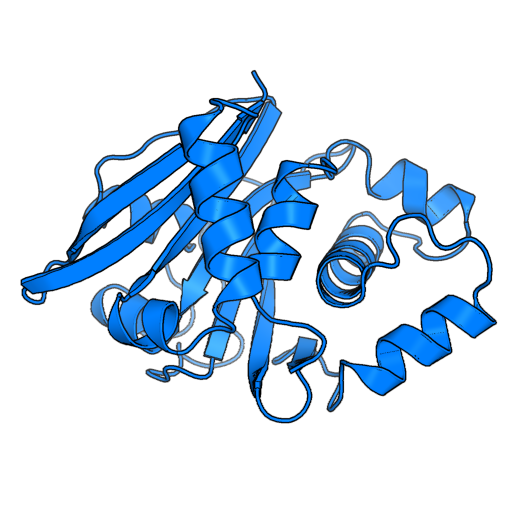95.56 160 ILE A C 1
ATOM 1252 O O . ILE A 1 160 ? -4.393 -4.044 3.839 1.00 95.56 160 ILE A O 1
ATOM 1256 N N . ALA A 1 161 ? -6.587 -3.697 3.579 1.00 96.12 161 ALA A N 1
ATOM 1257 C CA . ALA A 1 161 ? -6.511 -2.293 3.955 1.00 96.12 161 ALA A CA 1
ATOM 1258 C C . ALA A 1 161 ? -7.713 -1.854 4.780 1.00 96.12 161 ALA A C 1
ATOM 1260 O O . ALA A 1 161 ? -8.850 -2.197 4.460 1.00 96.12 161 ALA A O 1
ATOM 1261 N N . LEU A 1 162 ? -7.449 -1.063 5.815 1.00 95.31 162 LEU A N 1
ATOM 1262 C CA . LEU A 1 162 ? -8.466 -0.445 6.653 1.00 95.31 162 LEU A CA 1
ATOM 1263 C C . LEU A 1 162 ? -8.415 1.071 6.463 1.00 95.31 162 LEU A C 1
ATOM 1265 O O . LEU A 1 162 ? -7.381 1.701 6.685 1.00 95.31 162 LEU A O 1
ATOM 1269 N N . ILE A 1 163 ? -9.532 1.647 6.026 1.00 95.31 163 ILE A N 1
ATOM 1270 C CA . ILE A 1 163 ? -9.652 3.078 5.742 1.00 95.31 163 ILE A CA 1
ATOM 1271 C C . ILE A 1 163 ? -10.920 3.588 6.417 1.00 95.31 163 ILE A C 1
ATOM 1273 O O . ILE A 1 163 ? -12.011 3.179 6.025 1.00 95.31 163 ILE A O 1
ATOM 1277 N N . ASN A 1 164 ? -10.808 4.485 7.398 1.00 92.38 164 ASN A N 1
ATOM 1278 C CA . ASN A 1 164 ? -11.988 5.087 8.019 1.00 92.38 164 ASN A CA 1
ATOM 1279 C C . ASN A 1 164 ? -12.892 5.799 6.992 1.00 92.38 164 ASN A C 1
ATOM 1281 O O . ASN A 1 164 ? -12.427 6.295 5.963 1.00 92.38 164 ASN A O 1
ATOM 1285 N N . ASP A 1 165 ? -14.196 5.840 7.264 1.00 93.44 165 ASP A N 1
ATOM 1286 C CA . ASP A 1 165 ? -15.181 6.347 6.302 1.00 93.44 165 ASP A CA 1
ATOM 1287 C C . ASP A 1 165 ? -14.995 7.840 5.980 1.00 93.44 165 ASP A C 1
ATOM 1289 O O . ASP A 1 165 ? -15.252 8.256 4.848 1.00 93.44 165 ASP A O 1
ATOM 1293 N N . GLU A 1 166 ? -14.498 8.640 6.932 1.00 91.50 166 GLU A N 1
ATOM 1294 C CA . GLU A 1 166 ? -14.177 10.057 6.714 1.00 91.50 166 GLU A CA 1
ATOM 1295 C C . GLU A 1 166 ? -13.109 10.189 5.617 1.00 91.50 166 GLU A C 1
ATOM 1297 O O . GLU A 1 166 ? -13.352 10.816 4.580 1.00 91.50 166 GLU A O 1
ATOM 1302 N N . LYS A 1 167 ? -11.969 9.504 5.778 1.00 92.44 167 LYS A N 1
ATOM 1303 C CA . LYS A 1 167 ? -10.887 9.476 4.789 1.00 92.44 167 LYS A CA 1
ATOM 1304 C C . LYS A 1 167 ? -11.332 8.837 3.481 1.00 92.44 167 LYS A C 1
ATOM 1306 O O . LYS A 1 167 ? -11.026 9.358 2.408 1.00 92.44 167 LYS A O 1
ATOM 1311 N N . TYR A 1 168 ? -12.090 7.744 3.561 1.00 94.00 168 TYR A N 1
ATOM 1312 C CA . TYR A 1 168 ? -12.617 7.067 2.388 1.00 94.00 168 TYR A CA 1
ATOM 1313 C C . TYR A 1 168 ? -13.462 8.018 1.547 1.00 94.00 168 TYR A C 1
ATOM 1315 O O . TYR A 1 168 ? -13.208 8.167 0.358 1.00 94.00 168 TYR A O 1
ATOM 1323 N N . SER A 1 169 ? -14.419 8.715 2.161 1.00 92.69 169 SER A N 1
ATOM 1324 C CA . SER A 1 169 ? -15.339 9.624 1.472 1.00 92.69 169 SER A CA 1
ATOM 1325 C C . SER A 1 169 ? -14.635 10.790 0.766 1.00 92.69 169 SER A C 1
ATOM 1327 O O . SER A 1 169 ? -15.113 11.241 -0.279 1.00 92.69 169 SER A O 1
ATOM 1329 N N . ALA A 1 170 ? -13.477 11.215 1.285 1.00 92.44 170 ALA A N 1
ATOM 1330 C CA . ALA A 1 170 ? -12.656 12.286 0.728 1.00 92.44 170 ALA A CA 1
ATOM 1331 C C . ALA A 1 170 ? -11.906 11.885 -0.555 1.00 92.44 170 ALA A C 1
ATOM 1333 O O . ALA A 1 170 ? -11.446 12.753 -1.305 1.00 92.44 170 ALA A O 1
ATOM 1334 N N . PHE A 1 171 ? -11.777 10.588 -0.857 1.00 92.94 171 PHE A N 1
ATOM 1335 C CA . PHE A 1 171 ? -11.155 10.168 -2.107 1.00 92.94 171 PHE A CA 1
ATOM 1336 C C . PHE A 1 171 ? -12.023 10.477 -3.325 1.00 92.94 171 PHE A C 1
ATOM 1338 O O . PHE A 1 171 ? -13.256 10.464 -3.289 1.00 92.94 171 PHE A O 1
ATOM 1345 N N . HIS A 1 172 ? -11.335 10.675 -4.454 1.00 92.12 172 HIS A N 1
ATOM 1346 C CA . HIS A 1 172 ? -11.955 10.918 -5.748 1.00 92.12 172 HIS A CA 1
ATOM 1347 C C . HIS A 1 172 ? -13.054 9.890 -6.049 1.00 92.12 172 HIS A C 1
ATOM 1349 O O . HIS A 1 172 ? -12.791 8.685 -6.095 1.00 92.12 172 HIS A O 1
ATOM 1355 N N . MET A 1 173 ? -14.270 10.387 -6.288 1.00 93.31 173 MET A N 1
ATOM 1356 C CA . MET A 1 173 ? -15.487 9.580 -6.415 1.00 93.31 173 MET A CA 1
ATOM 1357 C C . MET A 1 173 ? -15.345 8.447 -7.434 1.00 93.31 173 MET A C 1
ATOM 1359 O O . MET A 1 173 ? -15.735 7.322 -7.147 1.00 93.31 173 MET A O 1
ATOM 1363 N N . GLN A 1 174 ? -14.730 8.710 -8.592 1.00 93.12 174 GLN A N 1
ATOM 1364 C CA . GLN A 1 174 ? -14.560 7.690 -9.630 1.00 93.12 174 GLN A CA 1
ATOM 1365 C C . GLN A 1 174 ? -13.720 6.495 -9.160 1.00 93.12 174 GLN A C 1
ATOM 1367 O O . GLN A 1 174 ? -14.042 5.363 -9.499 1.00 93.12 174 GLN A O 1
ATOM 1372 N N . ASN A 1 175 ? -12.693 6.725 -8.335 1.00 93.19 175 ASN A N 1
ATOM 1373 C CA . ASN A 1 175 ? -11.830 5.646 -7.850 1.00 93.19 175 ASN A CA 1
ATOM 1374 C C . ASN A 1 175 ? -12.573 4.791 -6.812 1.00 93.19 175 ASN A C 1
ATOM 1376 O O . ASN A 1 175 ? -12.393 3.578 -6.768 1.00 93.19 175 ASN A O 1
ATOM 1380 N N . ARG A 1 176 ? -13.440 5.416 -6.000 1.00 94.94 176 ARG A N 1
ATOM 1381 C CA . ARG A 1 176 ? -14.309 4.706 -5.047 1.00 94.94 176 ARG A CA 1
ATOM 1382 C C . ARG A 1 176 ? -15.324 3.835 -5.773 1.00 94.94 176 ARG A C 1
ATOM 1384 O O . ARG A 1 176 ? -15.387 2.643 -5.506 1.00 94.94 176 ARG A O 1
ATOM 1391 N N . LEU A 1 177 ? -16.026 4.407 -6.753 1.00 95.06 177 LEU A N 1
ATOM 1392 C CA . LEU A 1 177 ? -16.998 3.678 -7.571 1.00 95.06 177 LEU A CA 1
ATOM 1393 C C . LEU A 1 177 ? -16.358 2.503 -8.321 1.00 95.06 177 LEU A C 1
ATOM 1395 O O . LEU A 1 177 ? -16.969 1.443 -8.424 1.00 95.06 177 LEU A O 1
ATOM 1399 N N . GLU A 1 178 ? -15.128 2.661 -8.820 1.00 94.19 178 GLU A N 1
ATOM 1400 C CA . GLU A 1 178 ? -14.385 1.568 -9.455 1.00 94.19 178 GLU A CA 1
ATOM 1401 C C . GLU A 1 178 ? -14.134 0.414 -8.472 1.00 94.19 178 GLU A C 1
ATOM 1403 O O . GLU A 1 178 ? -14.448 -0.735 -8.784 1.00 94.19 178 GLU A O 1
ATOM 1408 N N . ALA A 1 179 ? -13.647 0.711 -7.263 1.00 93.88 179 ALA A N 1
ATOM 1409 C CA . ALA A 1 179 ? -13.448 -0.297 -6.223 1.00 93.88 179 ALA A CA 1
ATOM 1410 C C . ALA A 1 179 ? -14.763 -0.976 -5.800 1.00 93.88 179 ALA A C 1
ATOM 1412 O O . ALA A 1 179 ? -14.828 -2.201 -5.720 1.00 93.88 179 ALA A O 1
ATOM 1413 N N . GLU A 1 180 ? -15.816 -0.194 -5.557 1.00 95.25 180 GLU A N 1
ATOM 1414 C CA . GLU A 1 180 ? -17.141 -0.700 -5.179 1.00 95.25 180 GLU A CA 1
ATOM 1415 C C . GLU A 1 180 ? -17.719 -1.611 -6.272 1.00 95.25 180 GLU A C 1
ATOM 1417 O O . GLU A 1 180 ? -18.229 -2.692 -5.976 1.00 95.25 180 GLU A O 1
ATOM 1422 N N . THR A 1 181 ? -17.563 -1.233 -7.544 1.00 94.44 181 THR A N 1
ATOM 1423 C CA . THR A 1 181 ? -17.998 -2.046 -8.689 1.00 94.44 181 THR A CA 1
ATOM 1424 C C . THR A 1 181 ? -17.215 -3.357 -8.768 1.00 94.44 181 THR A C 1
ATOM 1426 O O . THR A 1 181 ? -17.811 -4.420 -8.932 1.00 94.44 181 THR A O 1
ATOM 1429 N N . LEU A 1 182 ? -15.885 -3.320 -8.615 1.00 92.56 182 LEU A N 1
ATOM 1430 C CA . LEU A 1 182 ? -15.055 -4.532 -8.608 1.00 92.56 182 LEU A CA 1
ATOM 1431 C C . LEU A 1 182 ? -15.464 -5.502 -7.493 1.00 92.56 182 LEU A C 1
ATOM 1433 O O . LEU A 1 182 ? -15.532 -6.711 -7.736 1.00 92.56 182 LEU A O 1
ATOM 1437 N N . ALA A 1 183 ? -15.781 -4.967 -6.311 1.00 93.62 183 ALA A N 1
ATOM 1438 C CA . ALA A 1 183 ? -16.261 -5.752 -5.182 1.00 93.62 183 ALA A CA 1
ATOM 1439 C C . ALA A 1 183 ? -17.635 -6.383 -5.460 1.00 93.62 183 ALA A C 1
ATOM 1441 O O . ALA A 1 183 ? -17.811 -7.585 -5.269 1.00 93.62 183 ALA A O 1
ATOM 1442 N N . GLN A 1 184 ? -18.587 -5.611 -5.993 1.00 93.38 184 GLN A N 1
ATOM 1443 C CA . GLN A 1 184 ? -19.919 -6.111 -6.362 1.00 93.38 184 GLN A CA 1
ATOM 1444 C C . GLN A 1 184 ? -19.866 -7.200 -7.440 1.00 93.38 184 GLN A C 1
ATOM 1446 O O . GLN A 1 184 ? -20.650 -8.145 -7.412 1.00 93.38 184 GLN A O 1
ATOM 1451 N N . MET A 1 185 ? -18.923 -7.095 -8.379 1.00 91.00 185 MET A N 1
ATOM 1452 C CA . MET A 1 185 ? -18.715 -8.099 -9.424 1.00 91.00 185 MET A CA 1
ATOM 1453 C C . MET A 1 185 ? -17.987 -9.361 -8.930 1.00 91.00 185 MET A C 1
ATOM 1455 O O . MET A 1 185 ? -17.783 -10.280 -9.724 1.00 91.00 185 MET A O 1
ATOM 1459 N N . GLY A 1 186 ? -17.539 -9.406 -7.668 1.00 83.81 186 GLY A N 1
ATOM 1460 C CA . GLY A 1 186 ? -16.775 -10.527 -7.114 1.00 83.81 186 GLY A CA 1
ATOM 1461 C C . GLY A 1 186 ? -15.398 -10.719 -7.762 1.00 83.81 186 GLY A C 1
ATOM 1462 O O . GLY A 1 186 ? -14.877 -11.833 -7.796 1.00 83.81 186 GLY A O 1
ATOM 1463 N N . ARG A 1 187 ? -14.797 -9.657 -8.317 1.00 80.56 187 ARG A N 1
ATOM 1464 C CA . ARG A 1 187 ? -13.536 -9.732 -9.080 1.00 80.56 187 ARG A CA 1
ATOM 1465 C C . ARG A 1 187 ? -12.305 -9.588 -8.187 1.00 80.56 187 ARG A C 1
ATOM 1467 O O . ARG A 1 187 ? -11.533 -8.646 -8.334 1.00 80.56 187 ARG A O 1
ATOM 1474 N N . GLY A 1 188 ? -12.128 -10.529 -7.263 1.00 80.81 188 GLY A N 1
ATOM 1475 C CA . GLY A 1 188 ? -10.920 -10.635 -6.432 1.00 80.81 188 GLY A CA 1
ATOM 1476 C C . GLY A 1 188 ? -10.756 -9.553 -5.359 1.00 80.81 188 GLY A C 1
ATOM 1477 O O . GLY A 1 188 ? -9.820 -9.640 -4.577 1.00 80.81 188 GLY A O 1
ATOM 1478 N N . LEU A 1 189 ? -11.667 -8.577 -5.290 1.00 90.56 189 LEU A N 1
ATOM 1479 C CA . LEU A 1 189 ? -11.780 -7.601 -4.211 1.00 90.56 189 LEU A CA 1
ATOM 1480 C C . LEU A 1 189 ? -13.071 -7.868 -3.433 1.00 90.56 189 LEU A C 1
ATOM 1482 O O . LEU A 1 189 ? -14.123 -8.086 -4.031 1.00 90.56 189 LEU A O 1
ATOM 1486 N N . LYS A 1 190 ? -13.004 -7.794 -2.110 1.00 92.56 190 LYS A N 1
ATOM 1487 C CA . LYS A 1 190 ? -14.149 -7.645 -1.216 1.00 92.56 190 LYS A CA 1
ATOM 1488 C C . LYS A 1 190 ? -14.024 -6.311 -0.493 1.00 92.56 190 LYS A C 1
ATOM 1490 O O . LYS A 1 190 ? -12.920 -5.853 -0.192 1.00 92.56 190 LYS A O 1
ATOM 1495 N N . LEU A 1 191 ? -15.171 -5.693 -0.246 1.00 94.12 191 LEU A N 1
ATOM 1496 C CA . LEU A 1 191 ? -15.272 -4.415 0.437 1.00 94.12 191 LEU A CA 1
ATOM 1497 C C . LEU A 1 191 ? -16.394 -4.493 1.466 1.00 94.12 191 LEU A C 1
ATOM 1499 O O . LEU A 1 191 ? -17.547 -4.722 1.105 1.00 94.12 191 LEU A O 1
ATOM 1503 N N . GLU A 1 192 ? -16.052 -4.292 2.731 1.00 92.88 192 GLU A N 1
ATOM 1504 C CA . GLU A 1 192 ? -16.979 -4.396 3.859 1.00 92.88 192 GLU A CA 1
ATOM 1505 C C . GLU A 1 192 ? -16.913 -3.129 4.714 1.00 92.88 192 GLU A C 1
ATOM 1507 O O . GLU A 1 192 ? -15.889 -2.446 4.751 1.00 92.88 192 GLU A O 1
ATOM 1512 N N . THR A 1 193 ? -18.009 -2.793 5.396 1.00 94.06 193 THR A N 1
ATOM 1513 C CA . THR A 1 193 ? -17.996 -1.762 6.440 1.00 94.06 193 THR A CA 1
ATOM 1514 C C . THR A 1 193 ? -17.846 -2.437 7.794 1.00 94.06 193 THR A C 1
ATOM 1516 O O . THR A 1 193 ? -18.630 -3.321 8.131 1.00 94.06 193 THR A O 1
ATOM 1519 N N . VAL A 1 194 ? -16.859 -1.993 8.568 1.00 91.50 194 VAL A N 1
ATOM 1520 C CA . VAL A 1 194 ? -16.560 -2.482 9.919 1.00 91.50 194 VAL A CA 1
ATOM 1521 C C . VAL A 1 194 ? -16.641 -1.340 10.929 1.00 91.50 194 VAL A C 1
ATOM 1523 O O . VAL A 1 194 ? -16.434 -0.177 10.574 1.00 91.50 194 VAL A O 1
ATOM 1526 N N . THR A 1 195 ? -16.922 -1.669 12.188 1.00 89.38 195 THR A N 1
ATOM 1527 C CA . THR A 1 195 ? -16.933 -0.707 13.298 1.00 89.38 195 THR A CA 1
ATOM 1528 C C . THR A 1 195 ? -15.644 -0.844 14.098 1.00 89.38 195 THR A C 1
ATOM 1530 O O . THR A 1 195 ? -15.317 -1.923 14.581 1.00 89.38 195 THR A O 1
ATOM 1533 N N . LEU A 1 196 ? -14.910 0.254 14.239 1.00 83.88 196 LEU A N 1
ATOM 1534 C CA . LEU A 1 196 ? -13.672 0.335 15.008 1.00 83.88 196 LEU A CA 1
ATOM 1535 C C . LEU A 1 196 ? -13.965 0.396 16.517 1.00 83.88 196 LEU A C 1
ATOM 1537 O O . LEU A 1 196 ? -15.061 0.774 16.933 1.00 83.88 196 LEU A O 1
ATOM 1541 N N . LYS A 1 197 ? -12.964 0.119 17.368 1.00 75.81 197 LYS A N 1
ATOM 1542 C CA . LYS A 1 197 ? -13.129 0.179 18.840 1.00 75.81 197 LYS A CA 1
ATOM 1543 C C . LYS A 1 197 ? -13.539 1.564 19.357 1.00 75.81 197 LYS A C 1
ATOM 1545 O O . LYS A 1 197 ? -14.163 1.660 20.407 1.00 75.81 197 LYS A O 1
ATOM 1550 N N . ASN A 1 198 ? -13.215 2.628 18.622 1.00 80.12 198 ASN A N 1
ATOM 1551 C CA . ASN A 1 198 ? -13.622 4.000 18.942 1.00 80.12 198 ASN A CA 1
ATOM 1552 C C . ASN A 1 198 ? -15.060 4.343 18.487 1.00 80.12 198 ASN A C 1
ATOM 1554 O O . ASN A 1 198 ? -15.473 5.494 18.600 1.00 80.12 198 ASN A O 1
ATOM 1558 N N . GLY A 1 199 ? -15.810 3.376 17.945 1.00 85.94 199 GLY A N 1
ATOM 1559 C CA . GLY A 1 199 ? -17.182 3.546 17.461 1.00 85.94 199 GLY A CA 1
ATOM 1560 C C . GLY A 1 199 ? -17.307 4.147 16.058 1.00 85.94 199 GLY A C 1
ATOM 1561 O O . GLY A 1 199 ? -18.419 4.202 15.534 1.00 85.94 199 GLY A O 1
ATOM 1562 N N . LYS A 1 200 ? -16.205 4.579 15.429 1.00 88.88 200 LYS A N 1
ATOM 1563 C CA . LYS A 1 200 ? -16.211 5.027 14.030 1.00 88.88 200 LYS A CA 1
ATOM 1564 C C . LYS A 1 200 ? -16.332 3.840 13.076 1.00 88.88 200 LYS A C 1
ATOM 1566 O O . LYS A 1 200 ? -15.984 2.712 13.421 1.00 88.88 200 LYS A O 1
ATOM 1571 N N . THR A 1 201 ? -16.787 4.102 11.858 1.00 93.44 201 THR A N 1
ATOM 1572 C CA . THR A 1 201 ? -16.861 3.106 10.788 1.00 93.44 201 THR A CA 1
ATOM 1573 C C . THR A 1 201 ? -15.694 3.235 9.814 1.00 93.44 201 THR A C 1
ATOM 1575 O O . THR A 1 201 ? -15.136 4.317 9.606 1.00 93.44 201 THR A O 1
ATOM 1578 N N . ALA A 1 202 ? -15.320 2.111 9.212 1.00 93.44 202 ALA A N 1
ATOM 1579 C CA . ALA A 1 202 ? -14.257 2.030 8.225 1.00 93.44 202 ALA A CA 1
ATOM 1580 C C . ALA A 1 202 ? -14.611 1.065 7.096 1.00 93.44 202 ALA A C 1
ATOM 1582 O O . ALA A 1 202 ? -15.379 0.117 7.276 1.00 93.44 202 ALA A O 1
ATOM 1583 N N . LYS A 1 203 ? -13.990 1.281 5.939 1.00 95.19 203 LYS A N 1
ATOM 1584 C CA . LYS A 1 203 ? -13.941 0.338 4.830 1.00 95.19 203 LYS A CA 1
ATOM 1585 C C . LYS A 1 203 ? -12.788 -0.635 5.017 1.00 95.19 203 LYS A C 1
ATOM 1587 O O . LYS A 1 203 ? -11.627 -0.226 5.077 1.00 95.19 203 LYS A O 1
ATOM 1592 N N . LEU A 1 204 ? -13.127 -1.918 5.055 1.00 94.75 204 LEU A N 1
ATOM 1593 C CA . LEU A 1 204 ? -12.188 -3.026 5.004 1.00 94.75 204 LEU A CA 1
ATOM 1594 C C . LEU A 1 204 ? -12.097 -3.540 3.563 1.00 94.75 204 LEU A C 1
ATOM 1596 O O . LEU A 1 204 ? -13.048 -4.103 3.020 1.00 94.75 204 LEU A O 1
ATOM 1600 N N . TYR A 1 205 ? -10.939 -3.324 2.951 1.00 94.12 205 TYR A N 1
ATOM 1601 C CA . TYR A 1 205 ? -10.552 -3.832 1.641 1.00 94.12 205 TYR A CA 1
ATOM 1602 C C . TYR A 1 205 ? -9.835 -5.163 1.813 1.00 94.12 205 TYR A C 1
ATOM 1604 O O . TYR A 1 205 ? -8.814 -5.206 2.498 1.00 94.12 205 TYR A O 1
ATOM 1612 N N . THR A 1 206 ? -10.318 -6.225 1.168 1.00 93.12 206 THR A N 1
ATOM 1613 C CA . THR A 1 206 ? -9.631 -7.523 1.185 1.00 93.12 206 THR A CA 1
ATOM 1614 C C . THR A 1 206 ? -9.553 -8.147 -0.198 1.00 93.12 206 THR A C 1
ATOM 1616 O O . THR A 1 206 ? -10.516 -8.161 -0.962 1.00 93.12 206 THR A O 1
ATOM 1619 N N . ALA A 1 207 ? -8.388 -8.687 -0.523 1.00 91.38 207 ALA A N 1
ATOM 1620 C CA . ALA A 1 207 ? -8.170 -9.564 -1.659 1.00 91.38 207 ALA A CA 1
ATOM 1621 C C . ALA A 1 207 ? -7.311 -10.732 -1.194 1.00 91.38 207 ALA A C 1
ATOM 1623 O O . ALA A 1 207 ? -6.315 -10.513 -0.509 1.00 91.38 207 ALA A O 1
ATOM 1624 N N . ASP A 1 208 ? -7.691 -11.951 -1.561 1.00 85.50 208 ASP A N 1
ATOM 1625 C CA . ASP A 1 208 ? -6.935 -13.157 -1.233 1.00 85.50 208 ASP A CA 1
ATOM 1626 C C . ASP A 1 208 ? -6.884 -14.076 -2.457 1.00 85.50 208 ASP A C 1
ATOM 1628 O O . ASP A 1 208 ? -7.918 -14.427 -3.036 1.00 85.50 208 ASP A O 1
ATOM 1632 N N . ILE A 1 209 ? -5.670 -14.421 -2.876 1.00 81.69 209 ILE A N 1
ATOM 1633 C CA . ILE A 1 209 ? -5.390 -15.347 -3.969 1.00 81.69 209 ILE A CA 1
ATOM 1634 C C . ILE A 1 209 ? -4.877 -16.648 -3.345 1.00 81.69 209 ILE A C 1
ATOM 1636 O O . ILE A 1 209 ? -3.747 -16.695 -2.854 1.00 81.69 209 ILE A O 1
ATOM 1640 N N . GLY A 1 210 ? -5.706 -17.698 -3.381 1.00 69.06 210 GLY A N 1
ATOM 1641 C CA . GLY A 1 210 ? -5.410 -19.034 -2.832 1.00 69.06 210 GLY A CA 1
ATOM 1642 C C . GLY A 1 210 ? -4.263 -19.802 -3.494 1.00 69.06 210 GLY A C 1
ATOM 1643 O O . GLY A 1 210 ? -3.852 -19.521 -4.642 1.00 69.06 210 GLY A O 1
#

Foldseek 3Di:
DLFDPLQLLVCCQVPPFLQQVVLCVVLVQDDDLVSSVLVSSLCSRQVCSPPNDPVVVVVSSVVFWADDDQVQNIAGVVAAREREAEAQDLFAWAFAPWWQDLDQRYKYWYFHADPRHTQEIAIEGSVQLVVQFTTGGTTHRVVVVCVFPVDDADASYKYKYKAFPVSVVPDDPVSSVVLVVCQVVVPQWHWDWGAGPVRTIIIIIMGHDD